Protein 4Q6B (pdb70)

Organism: Desulfitobacterium hafniense (strain DSM 10664 / DCB-2) (NCBI:txid272564)

B-factor: mean 24.62, std 10.82, range [9.53, 113.67]

Structure (mmCIF, N/CA/C/O backbone):
data_4Q6B
#
_entry.id   4Q6B
#
_cell.length_a   60.425
_cell.length_b   42.765
_cell.length_c   63.577
_cell.angle_alpha   90.00
_cell.angle_beta   108.95
_cell.angle_gamma   90.00
#
_symmetry.space_group_name_H-M   'P 1 21 1'
#
loop_
_entity.id
_entity.type
_entity.pdbx_description
1 polymer 'Extracellular ligand-binding receptor'
2 non-polymer LEUCINE
3 non-polymer 'CALCIUM ION'
4 non-polymer 1,2-ETHANEDIOL
5 water water
#
loop_
_atom_site.group_PDB
_atom_site.id
_atom_site.type_symbol
_atom_site.label_atom_id
_atom_site.label_alt_id
_atom_site.label_comp_id
_atom_site.label_asym_id
_atom_site.label_entity_id
_atom_site.label_seq_id
_atom_site.pdbx_PDB_ins_code
_atom_site.Cartn_x
_atom_site.Cartn_y
_atom_site.Cartn_z
_atom_site.occupancy
_atom_site.B_iso_or_equiv
_atom_site.auth_seq_id
_atom_site.auth_comp_id
_atom_site.auth_asym_id
_atom_site.auth_atom_id
_atom_site.pdbx_PDB_model_num
ATOM 1 N N . GLU A 1 9 ? 54.546 -5.827 25.675 1.00 46.35 6 GLU A N 1
ATOM 2 C CA . GLU A 1 9 ? 54.784 -4.488 25.171 1.00 47.33 6 GLU A CA 1
ATOM 3 C C . GLU A 1 9 ? 53.658 -4.190 24.201 1.00 41.15 6 GLU A C 1
ATOM 4 O O . GLU A 1 9 ? 53.540 -3.061 23.680 1.00 38.97 6 GLU A O 1
ATOM 10 N N . GLU A 1 10 ? 52.825 -5.212 23.987 1.00 29.84 7 GLU A N 1
ATOM 11 C CA . GLU A 1 10 ? 51.728 -5.097 23.035 1.00 26.72 7 GLU A CA 1
ATOM 12 C C . GLU A 1 10 ? 50.486 -5.807 23.551 1.00 25.53 7 GLU A C 1
ATOM 13 O O . GLU A 1 10 ? 50.569 -6.972 24.018 1.00 27.38 7 GLU A O 1
ATOM 19 N N . ILE A 1 11 ? 49.332 -5.137 23.471 1.00 20.83 8 ILE A N 1
ATOM 20 C CA . ILE A 1 11 ? 48.076 -5.843 23.723 1.00 17.50 8 ILE A CA 1
ATOM 21 C C . ILE A 1 11 ? 47.069 -5.751 22.595 1.00 18.52 8 ILE A C 1
ATOM 22 O O . ILE A 1 11 ? 47.097 -4.824 21.794 1.00 18.87 8 ILE A O 1
ATOM 27 N N . PHE A 1 12 ? 46.164 -6.733 22.558 1.00 19.12 9 PHE A N 1
ATOM 28 C CA . PHE A 1 12 ? 45.313 -6.918 21.401 1.00 13.42 9 PHE A CA 1
ATOM 29 C C . PHE A 1 12 ? 43.821 -6.921 21.716 1.00 15.27 9 PHE A C 1
ATOM 30 O O . PHE A 1 12 ? 43.353 -7.534 22.701 1.00 18.13 9 PHE A O 1
ATOM 38 N N . ILE A 1 13 ? 43.070 -6.252 20.848 1.00 14.64 10 ILE A N 1
ATOM 39 C CA . ILE A 1 13 ? 41.603 -6.382 20.819 1.00 11.01 10 ILE A CA 1
ATOM 40 C C . ILE A 1 13 ? 41.239 -7.057 19.508 1.00 15.59 10 ILE A C 1
ATOM 41 O O . ILE A 1 13 ? 41.744 -6.639 18.458 1.00 14.91 10 ILE A O 1
ATOM 46 N N . GLY A 1 14 ? 40.430 -8.115 19.583 1.00 13.58 11 GLY A N 1
ATOM 47 C CA . GLY A 1 14 ? 39.874 -8.748 18.361 1.00 14.43 11 GLY A CA 1
ATOM 48 C C . GLY A 1 14 ? 38.718 -7.950 17.760 1.00 14.24 11 GLY A C 1
ATOM 49 O O . GLY A 1 14 ? 37.941 -7.285 18.465 1.00 13.02 11 GLY A O 1
ATOM 50 N N . VAL A 1 15 ? 38.581 -7.992 16.431 1.00 11.13 12 VAL A N 1
ATOM 51 C CA . VAL A 1 15 ? 37.442 -7.327 15.783 1.00 9.53 12 VAL A CA 1
ATOM 52 C C . VAL A 1 15 ? 36.917 -8.318 14.744 1.00 10.63 12 VAL A C 1
ATOM 53 O O . VAL A 1 15 ? 37.688 -8.827 13.931 1.00 15.26 12 VAL A O 1
ATOM 57 N N . ALA A 1 16 ? 35.600 -8.542 14.749 1.00 10.92 13 ALA A N 1
ATOM 58 C CA . ALA A 1 16 ? 34.940 -9.430 13.780 1.00 10.89 13 ALA A CA 1
ATOM 59 C C . ALA A 1 16 ? 33.903 -8.587 13.031 1.00 13.81 13 ALA A C 1
ATOM 60 O O . ALA A 1 16 ? 32.988 -8.010 13.666 1.00 15.07 13 ALA A O 1
ATOM 62 N N . TRP A 1 17 ? 34.029 -8.494 11.691 1.00 13.40 14 TRP A N 1
ATOM 63 C CA . TRP A 1 17 ? 33.186 -7.597 10.894 1.00 15.66 14 TRP A CA 1
ATOM 64 C C . TRP A 1 17 ? 33.210 -8.043 9.466 1.00 16.07 14 TRP A C 1
ATOM 65 O O . TRP A 1 17 ? 34.148 -8.719 9.078 1.00 17.62 14 TRP A O 1
ATOM 76 N N . PRO A 1 18 ? 32.176 -7.708 8.677 1.00 15.14 15 PRO A N 1
ATOM 77 C CA . PRO A 1 18 ? 32.258 -8.083 7.268 1.00 14.64 15 PRO A CA 1
ATOM 78 C C . PRO A 1 18 ? 33.074 -7.018 6.521 1.00 17.94 15 PRO A C 1
ATOM 79 O O . PRO A 1 18 ? 32.540 -6.263 5.690 1.00 17.06 15 PRO A O 1
ATOM 83 N N . PHE A 1 19 ? 34.381 -6.990 6.791 1.00 16.96 16 PHE A N 1
ATOM 84 C CA . PHE A 1 19 ? 35.251 -5.917 6.318 1.00 20.83 16 PHE A CA 1
ATOM 85 C C . PHE A 1 19 ? 35.257 -5.770 4.802 1.00 20.18 16 PHE A C 1
ATOM 86 O O . PHE A 1 19 ? 35.128 -4.646 4.261 1.00 21.54 16 PHE A O 1
ATOM 94 N N . ALA A 1 20 ? 35.420 -6.878 4.097 1.00 20.20 17 ALA A N 1
ATOM 95 C CA . ALA A 1 20 ? 35.548 -6.782 2.654 1.00 20.86 17 ALA A CA 1
ATOM 96 C C . ALA A 1 20 ? 34.270 -6.402 1.909 1.00 23.63 17 ALA A C 1
ATOM 97 O O . ALA A 1 20 ? 34.328 -5.795 0.826 1.00 26.53 17 ALA A O 1
ATOM 99 N N . SER A 1 21 ? 33.115 -6.791 2.427 1.00 20.99 18 SER A N 1
ATOM 100 C CA . SER A 1 21 ? 31.886 -6.565 1.697 1.00 20.94 18 SER A CA 1
ATOM 101 C C . SER A 1 21 ? 31.247 -5.200 1.973 1.00 25.14 18 SER A C 1
ATOM 102 O O . SER A 1 21 ? 30.321 -4.794 1.260 1.00 26.87 18 SER A O 1
ATOM 105 N N . LEU A 1 22 ? 31.739 -4.484 2.978 1.00 19.50 19 LEU A N 1
ATOM 106 C CA . LEU A 1 22 ? 31.131 -3.186 3.309 1.00 23.35 19 LEU A CA 1
ATOM 107 C C . LEU A 1 22 ? 32.083 -2.010 3.183 1.00 25.31 19 LEU A C 1
ATOM 108 O O . LEU A 1 22 ? 33.186 -2.022 3.765 1.00 25.16 19 LEU A O 1
ATOM 113 N N . ASP A 1 23 ? 31.616 -0.969 2.484 1.00 26.89 20 ASP A N 1
ATOM 114 C CA . ASP A 1 23 ? 32.336 0.294 2.362 1.00 32.48 20 ASP A CA 1
ATOM 115 C C . ASP A 1 23 ? 31.826 1.262 3.409 1.00 27.09 20 ASP A C 1
ATOM 116 O O . ASP A 1 23 ? 31.393 2.361 3.063 1.00 31.60 20 ASP A O 1
ATOM 121 N N . ASP A 1 24 ? 31.882 0.880 4.674 1.00 22.52 21 ASP A N 1
ATOM 122 C CA . ASP A 1 24 ? 31.179 1.668 5.697 1.00 22.08 21 ASP A CA 1
ATOM 123 C C . ASP A 1 24 ? 32.094 2.475 6.628 1.00 21.80 21 ASP A C 1
ATOM 124 O O . ASP A 1 24 ? 31.635 2.986 7.677 1.00 21.89 21 ASP A O 1
ATOM 129 N N . LEU A 1 25 ? 33.379 2.542 6.264 1.00 20.64 22 LEU A N 1
ATOM 130 C CA . LEU A 1 25 ? 34.396 3.267 7.047 1.00 18.76 22 LEU A CA 1
ATOM 131 C C . LEU A 1 25 ? 34.564 2.746 8.469 1.00 18.13 22 LEU A C 1
ATOM 132 O O . LEU A 1 25 ? 35.062 3.462 9.342 1.00 17.93 22 LEU A O 1
ATOM 137 N N . PHE A 1 26 ? 34.190 1.493 8.707 1.00 16.13 23 PHE A N 1
ATOM 138 C CA . PHE A 1 26 ? 34.292 0.970 10.054 1.00 16.96 23 PHE A CA 1
ATOM 139 C C . PHE A 1 26 ? 35.766 0.810 10.451 1.00 17.55 23 PHE A C 1
ATOM 140 O O . PHE A 1 26 ? 36.204 1.248 11.540 1.00 14.45 23 PHE A O 1
ATOM 148 N N . ALA A 1 27 ? 36.555 0.239 9.538 1.00 18.82 24 ALA A N 1
ATOM 149 C CA . ALA A 1 27 ? 37.990 0.064 9.774 1.00 19.60 24 ALA A CA 1
ATOM 150 C C . ALA A 1 27 ? 38.704 1.384 10.030 1.00 18.54 24 ALA A C 1
ATOM 151 O O . ALA A 1 27 ? 39.596 1.439 10.887 1.00 15.45 24 ALA A O 1
ATOM 153 N N . GLU A 1 28 ? 38.291 2.436 9.317 1.00 17.26 25 GLU A N 1
ATOM 154 C CA . GLU A 1 28 ? 38.849 3.771 9.482 1.00 18.29 25 GLU A CA 1
ATOM 155 C C . GLU A 1 28 ? 38.562 4.302 10.905 1.00 17.8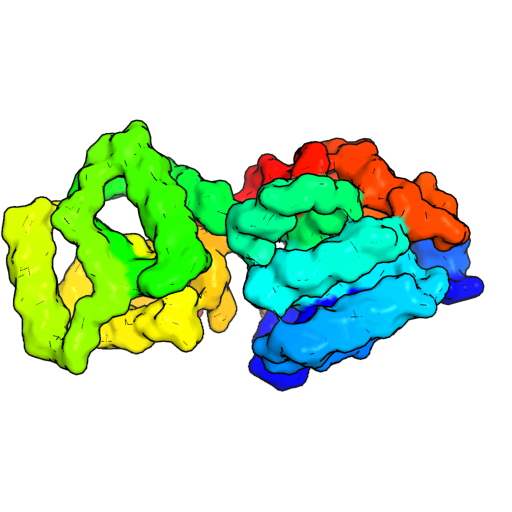8 25 GLU A C 1
ATOM 156 O O . GLU A 1 28 ? 39.445 4.866 11.565 1.00 19.54 25 GLU A O 1
ATOM 162 N N . GLY A 1 29 ? 37.338 4.148 11.382 1.00 16.26 26 GLY A N 1
ATOM 163 C CA . GLY A 1 29 ? 37.003 4.647 12.723 1.00 17.72 26 GLY A CA 1
ATOM 164 C C . GLY A 1 29 ? 37.775 3.916 13.819 1.00 16.77 26 GLY A C 1
ATOM 165 O O . GLY A 1 29 ? 38.255 4.555 14.771 1.00 16.73 26 GLY A O 1
ATOM 166 N N . LEU A 1 30 ? 37.892 2.588 13.687 1.00 15.00 27 LEU A N 1
ATOM 167 C CA . LEU A 1 30 ? 38.721 1.777 14.595 1.00 10.67 27 LEU A CA 1
ATOM 168 C C . LEU A 1 30 ? 40.155 2.263 14.563 1.00 11.96 27 LEU A C 1
ATOM 169 O O . LEU A 1 30 ? 40.785 2.434 15.633 1.00 16.76 27 LEU A O 1
ATOM 174 N N . GLU A 1 31 ? 40.711 2.466 13.370 1.00 15.19 28 GLU A N 1
ATOM 175 C CA . GLU A 1 31 ? 42.133 2.817 13.249 1.00 19.86 28 GLU A CA 1
ATOM 176 C C . GLU A 1 31 ? 42.436 4.202 13.844 1.00 19.93 28 GLU A C 1
ATOM 177 O O . GLU A 1 31 ? 43.429 4.388 14.539 1.00 18.90 28 GLU A O 1
ATOM 183 N N . LEU A 1 32 ? 41.541 5.149 13.621 1.00 14.98 29 LEU A N 1
ATOM 184 C CA . LEU A 1 32 ? 41.674 6.465 14.250 1.00 17.12 29 LEU A CA 1
ATOM 185 C C . LEU A 1 32 ? 41.692 6.366 15.787 1.00 16.02 29 LEU A C 1
ATOM 186 O O . LEU A 1 32 ? 42.439 7.088 16.435 1.00 19.51 29 LEU A O 1
ATOM 191 N N . ALA A 1 33 ? 40.866 5.505 16.372 1.00 15.51 30 ALA A N 1
ATOM 192 C CA . ALA A 1 33 ? 40.852 5.376 17.854 1.00 13.98 30 ALA A CA 1
ATOM 193 C C . ALA A 1 33 ? 42.112 4.737 18.408 1.00 14.09 30 ALA A C 1
ATOM 194 O O . ALA A 1 33 ? 42.630 5.157 19.432 1.00 18.84 30 ALA A O 1
ATOM 196 N N . VAL A 1 34 ? 42.565 3.687 17.735 1.00 17.15 31 VAL A N 1
ATOM 197 C CA . VAL A 1 34 ? 43.781 3.031 18.154 1.00 18.86 31 VAL A CA 1
ATOM 198 C C . VAL A 1 34 ? 44.950 4.015 18.096 1.00 21.48 31 VAL A C 1
ATOM 199 O O . VAL A 1 34 ? 45.818 4.042 19.001 1.00 21.09 31 VAL A O 1
ATOM 203 N N A GLN A 1 35 ? 44.991 4.849 17.051 0.50 21.16 32 GLN A N 1
ATOM 204 N N B GLN A 1 35 ? 44.966 4.856 17.082 0.50 21.11 32 GLN A N 1
ATOM 205 C CA A GLN A 1 35 ? 46.080 5.828 16.892 0.50 22.17 32 GLN A CA 1
ATOM 206 C CA B GLN A 1 35 ? 46.052 5.843 16.921 0.50 21.43 32 GLN A CA 1
ATOM 207 C C A GLN A 1 35 ? 46.026 6.839 18.032 0.50 20.96 32 GLN A C 1
ATOM 208 C C B GLN A 1 35 ? 46.005 6.866 18.015 0.50 20.86 32 GLN A C 1
ATOM 209 O O A GLN A 1 35 ? 47.056 7.243 18.598 0.50 24.08 32 GLN A O 1
ATOM 210 O O B GLN A 1 35 ? 46.995 7.226 18.573 0.50 24.23 32 GLN A O 1
ATOM 221 N N . GLU A 1 36 ? 44.806 7.213 18.404 1.00 21.59 33 GLU A N 1
ATOM 222 C CA . GLU A 1 36 ? 44.630 8.177 19.496 1.00 24.23 33 GLU A CA 1
ATOM 223 C C . GLU A 1 36 ? 45.101 7.559 20.825 1.00 18.74 33 GLU A C 1
ATOM 224 O O . GLU A 1 36 ? 45.787 8.213 21.597 1.00 21.84 33 GLU A O 1
ATOM 230 N N . ILE A 1 37 ? 44.761 6.293 21.050 1.00 19.72 34 ILE A N 1
ATOM 231 C CA . ILE A 1 37 ? 45.100 5.602 22.310 1.00 19.43 34 ILE A CA 1
ATOM 232 C C . ILE A 1 37 ? 46.622 5.488 22.417 1.00 19.92 34 ILE A C 1
ATOM 233 O O . ILE A 1 37 ? 47.225 5.828 23.443 1.00 20.32 34 ILE A O 1
ATOM 238 N N . ASN A 1 38 ? 47.257 5.022 21.340 1.00 20.29 35 ASN A N 1
ATOM 239 C CA . ASN A 1 38 ? 48.739 4.998 21.319 1.00 19.96 35 ASN A CA 1
ATOM 240 C C . ASN A 1 38 ? 49.461 6.356 21.436 1.00 21.99 35 ASN A C 1
ATOM 241 O O . ASN A 1 38 ? 50.526 6.482 22.096 1.00 23.98 35 ASN A O 1
ATOM 246 N N . GLU A 1 39 ? 48.891 7.401 20.844 1.00 23.19 36 GLU A N 1
ATOM 247 C CA . GLU A 1 39 ? 49.491 8.715 20.957 1.00 24.70 36 GLU A CA 1
ATOM 248 C C . GLU A 1 39 ? 49.456 9.183 22.419 1.00 25.15 36 GLU A C 1
ATOM 249 O O . GLU A 1 39 ? 50.331 9.934 22.879 1.00 27.21 36 GLU A O 1
ATOM 255 N N . GLN A 1 40 ? 48.453 8.717 23.157 1.00 25.54 37 GLN A N 1
ATOM 256 C CA . GLN A 1 40 ? 48.272 9.134 24.555 1.00 29.76 37 GLN A CA 1
ATOM 257 C C . GLN A 1 40 ? 49.012 8.203 25.508 1.00 28.28 37 GLN A C 1
ATOM 258 O O . GLN A 1 40 ? 48.921 8.349 26.723 1.00 30.87 37 GLN A O 1
ATOM 264 N N . GLY A 1 41 ? 49.752 7.248 24.958 1.00 26.25 38 GLY A N 1
ATOM 265 C CA . GLY A 1 41 ? 50.606 6.408 25.784 1.00 28.38 38 GLY A CA 1
ATOM 266 C C . GLY A 1 41 ? 50.168 4.956 25.911 1.00 26.58 38 GLY A C 1
ATOM 267 O O . GLY A 1 41 ? 50.707 4.234 26.749 1.00 30.09 38 GLY A O 1
ATOM 268 N N . GLY A 1 42 ? 49.187 4.523 25.114 1.00 21.51 39 GLY A N 1
ATOM 269 C CA . GLY A 1 42 ? 48.786 3.120 25.046 1.00 25.54 39 GLY A CA 1
ATOM 270 C C . GLY A 1 42 ? 47.935 2.731 26.243 1.00 28.16 39 GLY A C 1
ATOM 271 O O . GLY A 1 42 ? 47.308 3.587 26.903 1.00 25.11 39 GLY A O 1
ATOM 272 N N . VAL A 1 43 ? 47.954 1.441 26.546 1.00 26.07 40 VAL A N 1
ATOM 273 C CA . VAL A 1 43 ? 47.189 0.876 27.650 1.00 28.91 40 VAL A CA 1
ATOM 274 C C . VAL A 1 43 ? 48.187 0.217 28.617 1.00 24.22 40 VAL A C 1
ATOM 275 O O . VAL A 1 43 ? 48.913 -0.742 28.228 1.00 24.13 40 VAL A O 1
ATOM 279 N N . GLN A 1 44 ? 48.246 0.732 29.850 1.00 23.47 41 GLN A N 1
ATOM 280 C CA . GLN A 1 44 ? 49.226 0.291 30.837 1.00 27.84 41 GLN A CA 1
ATOM 281 C C . GLN A 1 44 ? 50.623 0.268 30.210 1.00 29.79 41 GLN A C 1
ATOM 282 O O . GLN A 1 44 ? 51.404 -0.671 30.416 1.00 32.03 41 GLN A O 1
ATOM 288 N N . GLY A 1 45 ? 50.923 1.309 29.431 1.00 28.05 42 GLY A N 1
ATOM 289 C CA . GLY A 1 45 ? 52.239 1.454 28.840 1.00 30.65 42 GLY A CA 1
ATOM 290 C C . GLY A 1 45 ? 52.511 0.537 27.655 1.00 32.94 42 GLY A C 1
ATOM 291 O O . GLY A 1 45 ? 53.636 0.542 27.139 1.00 34.96 42 GLY A O 1
ATOM 292 N N . ARG A 1 46 ? 51.507 -0.225 27.216 1.00 29.15 43 ARG A N 1
ATOM 293 C CA . ARG A 1 46 ? 51.665 -1.146 26.085 1.00 24.50 43 ARG A CA 1
ATOM 294 C C . ARG A 1 46 ? 50.977 -0.626 24.815 1.00 22.42 43 ARG A C 1
ATOM 295 O O . ARG A 1 46 ? 49.878 -0.058 24.877 1.00 25.18 43 ARG A O 1
ATOM 303 N N . LYS A 1 47 ? 51.617 -0.824 23.663 1.00 23.78 44 LYS A N 1
ATOM 304 C CA . LYS A 1 47 ? 50.946 -0.510 22.378 1.00 22.57 44 LYS A CA 1
ATOM 305 C C . LYS A 1 47 ? 49.690 -1.340 22.147 1.00 24.35 44 LYS A C 1
ATOM 306 O O . LYS A 1 47 ? 49.709 -2.576 22.307 1.00 22.11 44 LYS A O 1
ATOM 312 N N . LEU A 1 48 ? 48.607 -0.666 21.736 1.00 20.25 45 LEU A N 1
ATOM 313 C CA . LEU A 1 48 ? 47.335 -1.302 21.401 1.00 18.72 45 LEU A CA 1
ATOM 314 C C . LEU A 1 48 ? 47.317 -1.696 19.917 1.00 20.81 45 LEU A C 1
ATOM 315 O O . LEU A 1 48 ? 47.708 -0.896 19.070 1.00 20.43 45 LEU A O 1
ATOM 320 N N . SER A 1 49 ? 46.933 -2.936 19.625 1.00 20.23 46 SER A N 1
ATOM 321 C CA . SER A 1 49 ? 46.802 -3.393 18.240 1.00 20.27 46 SER A CA 1
ATOM 322 C C . SER A 1 49 ? 45.514 -4.150 18.013 1.00 19.68 46 SER A C 1
ATOM 323 O O . SER A 1 49 ? 44.937 -4.764 18.927 1.00 17.81 46 SER A O 1
ATOM 326 N N . LEU A 1 50 ? 45.035 -4.140 16.781 1.00 17.99 47 LEU A N 1
ATOM 327 C CA . LEU A 1 50 ? 43.817 -4.874 16.522 1.00 15.60 47 LEU A CA 1
ATOM 328 C C . LEU A 1 50 ? 44.131 -6.165 15.815 1.00 14.86 47 LEU A C 1
ATOM 329 O O . LEU A 1 50 ? 45.111 -6.265 15.056 1.00 18.87 47 LEU A O 1
ATOM 334 N N . VAL A 1 51 ? 43.328 -7.182 16.089 1.00 14.69 48 VAL A N 1
ATOM 335 C CA . VAL A 1 51 ? 43.375 -8.438 15.306 1.00 13.48 48 VAL A CA 1
ATOM 336 C C . VAL A 1 51 ? 42.063 -8.521 14.554 1.00 14.57 48 VAL A C 1
ATOM 337 O O . VAL A 1 51 ? 41.045 -8.838 15.133 1.00 14.62 48 VAL A O 1
ATOM 341 N N . LYS A 1 52 ? 42.093 -8.236 13.255 1.00 16.94 49 LYS A N 1
ATOM 342 C CA . LYS A 1 52 ? 40.848 -8.129 12.493 1.00 14.75 49 LYS A CA 1
ATOM 343 C C . LYS A 1 52 ? 40.516 -9.445 11.796 1.00 16.92 49 LYS A C 1
ATOM 344 O O . LYS A 1 52 ? 41.357 -10.048 11.096 1.00 21.77 49 LYS A O 1
ATOM 350 N N . ALA A 1 53 ? 39.270 -9.893 11.938 1.00 14.31 50 ALA A N 1
ATOM 351 C CA . ALA A 1 53 ? 38.836 -11.093 11.224 1.00 13.93 50 ALA A CA 1
ATOM 352 C C . ALA A 1 53 ? 37.565 -10.736 10.464 1.00 14.19 50 ALA A C 1
ATOM 353 O O . ALA A 1 53 ? 36.718 -10.054 11.004 1.00 17.27 50 ALA A O 1
ATOM 355 N N . ASP A 1 54 ? 37.452 -11.184 9.218 1.00 16.26 51 ASP A N 1
ATOM 356 C CA . ASP A 1 54 ? 36.298 -10.885 8.361 1.00 16.38 51 ASP A CA 1
ATOM 357 C C . ASP A 1 54 ? 35.287 -12.017 8.441 1.00 17.86 51 ASP A C 1
ATOM 358 O O . ASP A 1 54 ? 35.557 -13.100 7.923 1.00 18.16 51 ASP A O 1
ATOM 363 N N . ASP A 1 55 ? 34.113 -11.787 9.049 1.00 16.41 52 ASP A N 1
ATOM 364 C CA . ASP A 1 55 ? 33.131 -12.881 9.136 1.00 17.72 52 ASP A CA 1
ATOM 365 C C . ASP A 1 55 ? 32.239 -13.049 7.912 1.00 18.80 52 ASP A C 1
ATOM 366 O O . ASP A 1 55 ? 31.400 -13.957 7.876 1.00 19.51 52 ASP A O 1
ATOM 371 N N . GLU A 1 56 ? 32.473 -12.211 6.893 1.00 16.80 53 GLU A N 1
ATOM 372 C CA . GLU A 1 56 ? 31.713 -12.211 5.650 1.00 19.93 53 GLU A CA 1
ATOM 373 C C . GLU A 1 56 ? 30.216 -12.186 5.847 1.00 14.77 53 GLU A C 1
ATOM 374 O O . GLU A 1 56 ? 29.502 -12.617 4.916 1.00 18.43 53 GLU A O 1
ATOM 380 N N . ALA A 1 57 ? 29.737 -11.694 6.993 1.00 15.97 54 ALA A N 1
ATOM 381 C CA . ALA A 1 57 ? 28.296 -11.765 7.310 1.00 19.72 54 ALA A CA 1
ATOM 382 C C . ALA A 1 57 ? 27.718 -13.183 7.169 1.00 16.06 54 ALA A C 1
ATOM 383 O O . ALA A 1 57 ? 26.547 -13.386 6.753 1.00 19.45 54 ALA A O 1
ATOM 385 N N . GLU A 1 58 ? 28.529 -14.179 7.528 1.00 16.67 55 GLU A N 1
ATOM 386 C CA . GLU A 1 58 ? 28.098 -15.589 7.497 1.00 18.10 55 GLU A CA 1
ATOM 387 C C . GLU A 1 58 ? 28.185 -16.212 8.886 1.00 14.63 55 GLU A C 1
ATOM 388 O O . GLU A 1 58 ? 29.185 -16.034 9.581 1.00 16.67 55 GLU A O 1
ATOM 394 N N . LEU A 1 59 ? 27.107 -16.871 9.312 1.00 16.28 56 LEU A N 1
ATOM 395 C CA . LEU A 1 59 ? 27.028 -17.450 10.646 1.00 15.88 56 LEU A CA 1
ATOM 396 C C . LEU A 1 59 ? 28.175 -18.446 10.879 1.00 16.16 56 LEU A C 1
ATOM 397 O O . LEU A 1 59 ? 28.831 -18.395 11.928 1.00 18.42 56 LEU A O 1
ATOM 402 N N . GLU A 1 60 ? 28.450 -19.303 9.913 1.00 17.42 57 GLU A N 1
ATOM 403 C CA . GLU A 1 60 ? 29.458 -20.380 10.143 1.00 18.94 57 GLU A CA 1
ATOM 404 C C . GLU A 1 60 ? 30.833 -19.745 10.342 1.00 21.91 57 GLU A C 1
ATOM 405 O O . GLU A 1 60 ? 31.575 -20.123 11.266 1.00 20.02 57 GLU A O 1
ATOM 411 N N . LYS A 1 61 ? 31.189 -18.796 9.469 1.00 17.65 58 LYS A N 1
ATOM 412 C CA . LYS A 1 61 ? 32.465 -18.104 9.642 1.00 19.67 58 LYS A CA 1
ATOM 413 C C . LYS A 1 61 ? 32.512 -17.306 10.952 1.00 16.79 58 LYS A C 1
ATOM 414 O O . LYS A 1 61 ? 33.552 -17.256 11.643 1.00 16.30 58 LYS A O 1
ATOM 420 N N . GLY A 1 62 ? 31.414 -16.635 11.289 1.00 16.98 59 GLY A N 1
ATOM 421 C CA . GLY A 1 62 ? 31.313 -15.923 12.559 1.00 14.09 59 GLY A CA 1
ATOM 422 C C . GLY A 1 62 ? 31.554 -16.745 13.823 1.00 14.56 59 GLY A C 1
ATOM 423 O O . GLY A 1 62 ? 32.266 -16.302 14.738 1.00 15.06 59 GLY A O 1
ATOM 424 N N . LEU A 1 63 ? 30.949 -17.919 13.888 1.00 14.19 60 LEU A N 1
ATOM 425 C CA . LEU A 1 63 ? 31.161 -18.826 15.030 1.00 13.07 60 LEU A CA 1
ATOM 426 C C . LEU A 1 63 ? 32.613 -19.318 15.088 1.00 17.75 60 LEU A C 1
ATOM 427 O O . LEU A 1 63 ? 33.179 -19.482 16.169 1.00 15.21 60 LEU A O 1
ATOM 432 N N . ALA A 1 64 ? 33.215 -19.587 13.932 1.00 16.72 61 ALA A N 1
ATOM 433 C CA . ALA A 1 64 ? 34.622 -20.030 13.883 1.00 15.20 61 ALA A CA 1
ATOM 434 C C . ALA A 1 64 ? 35.565 -18.938 14.387 1.00 15.84 61 ALA A C 1
ATOM 435 O O . ALA A 1 64 ? 36.534 -19.221 15.115 1.00 16.49 61 ALA A O 1
ATOM 437 N N . ILE A 1 65 ? 35.302 -17.699 13.984 1.00 16.09 62 ILE A N 1
ATOM 438 C CA . ILE A 1 65 ? 36.070 -16.546 14.439 1.00 13.16 62 ILE A CA 1
ATOM 439 C C . ILE A 1 65 ? 35.904 -16.388 15.941 1.00 13.14 62 ILE A C 1
ATOM 440 O O . ILE A 1 65 ? 36.909 -16.144 16.683 1.00 14.32 62 ILE A O 1
ATOM 445 N N . ALA A 1 66 ? 34.665 -16.565 16.423 1.00 11.92 63 ALA A N 1
ATOM 446 C CA . ALA A 1 66 ? 34.410 -16.336 17.862 1.00 12.18 63 ALA A CA 1
ATOM 447 C C . ALA A 1 66 ? 35.237 -17.324 18.693 1.00 14.00 63 ALA A C 1
ATOM 448 O O . ALA A 1 66 ? 35.893 -16.925 19.690 1.00 15.03 63 ALA A O 1
ATOM 450 N N A GLN A 1 67 ? 35.213 -18.602 18.296 0.54 13.98 64 GLN A N 1
ATOM 451 N N B GLN A 1 67 ? 35.212 -18.602 18.300 0.46 14.06 64 GLN A N 1
ATOM 452 C CA A GLN A 1 67 ? 35.976 -19.626 18.981 0.54 16.17 64 GLN A CA 1
ATOM 453 C CA B GLN A 1 67 ? 35.969 -19.633 18.990 0.46 16.07 64 GLN A CA 1
ATOM 454 C C A GLN A 1 67 ? 37.463 -19.343 18.871 0.54 16.27 64 GLN A C 1
ATOM 455 C C B GLN A 1 67 ? 37.461 -19.346 18.873 0.46 16.35 64 GLN A C 1
ATOM 456 O O A GLN A 1 67 ? 38.197 -19.512 19.828 0.54 18.10 64 GLN A O 1
ATOM 457 O O B GLN A 1 67 ? 38.197 -19.514 19.831 0.46 18.02 64 GLN A O 1
ATOM 468 N N . ALA A 1 68 ? 37.915 -18.904 17.702 1.00 17.27 65 ALA A N 1
ATOM 469 C CA . ALA A 1 68 ? 39.342 -18.598 17.561 1.00 19.78 65 ALA A CA 1
ATOM 470 C C . ALA A 1 68 ? 39.770 -17.451 18.467 1.00 19.10 65 ALA A C 1
ATOM 471 O O . ALA A 1 68 ? 40.885 -17.506 19.051 1.00 20.65 65 ALA A O 1
ATOM 473 N N . PHE A 1 69 ? 38.962 -16.405 18.544 1.00 15.85 66 PHE A N 1
ATOM 474 C CA . PHE A 1 69 ? 39.279 -15.327 19.515 1.00 16.69 66 PHE A CA 1
ATOM 475 C C . PHE A 1 69 ? 39.231 -15.835 20.941 1.00 14.88 66 PHE A C 1
ATOM 476 O O . PHE A 1 69 ? 40.126 -15.563 21.763 1.00 18.33 66 PHE A O 1
ATOM 484 N N . ALA A 1 70 ? 38.157 -16.546 21.290 1.00 14.59 67 ALA A N 1
ATOM 485 C CA . ALA A 1 70 ? 38.000 -17.057 22.655 1.00 18.53 67 ALA A CA 1
ATOM 486 C C . ALA A 1 70 ? 39.111 -17.985 23.118 1.00 21.03 67 ALA A C 1
ATOM 487 O O . ALA A 1 70 ? 39.432 -18.033 24.310 1.00 22.29 67 ALA A O 1
ATOM 489 N N . ASP A 1 71 ? 39.729 -18.710 22.186 1.00 16.62 68 ASP A N 1
ATOM 490 C CA . ASP A 1 71 ? 40.786 -19.662 22.545 1.00 23.55 68 ASP A CA 1
ATOM 491 C C . ASP A 1 71 ? 42.188 -19.032 22.525 1.00 24.85 68 ASP A C 1
ATOM 492 O O . ASP A 1 71 ? 43.194 -19.719 22.779 1.00 27.04 68 ASP A O 1
ATOM 497 N N . ASN A 1 72 ? 42.249 -17.730 22.264 1.00 24.97 69 ASN A N 1
ATOM 498 C CA . ASN A 1 72 ? 43.521 -17.017 22.169 1.00 25.27 69 ASN A CA 1
ATOM 499 C C . ASN A 1 72 ? 43.719 -16.155 23.444 1.00 22.98 69 ASN A C 1
ATOM 500 O O . ASN A 1 72 ? 43.051 -15.147 23.609 1.00 22.72 69 ASN A O 1
ATOM 505 N N . ALA A 1 73 ? 44.648 -16.563 24.327 1.00 29.91 70 ALA A N 1
ATOM 506 C CA . ALA A 1 73 ? 44.857 -15.884 25.612 1.00 28.41 70 ALA A CA 1
ATOM 507 C C . ALA A 1 73 ? 45.327 -14.419 25.418 1.00 31.00 70 ALA A C 1
ATOM 508 O O . ALA A 1 73 ? 45.259 -13.590 26.348 1.00 32.54 70 ALA A O 1
ATOM 510 N N . GLY A 1 74 ? 45.803 -14.101 24.216 1.00 21.08 71 GLY A N 1
ATOM 511 C CA . GLY A 1 74 ? 46.215 -12.753 23.906 1.00 20.59 71 GLY A CA 1
ATOM 512 C C . GLY A 1 74 ? 45.126 -11.750 23.544 1.00 19.89 71 GLY A C 1
ATOM 513 O O . GLY A 1 74 ? 45.393 -10.554 23.439 1.00 21.80 71 GLY A O 1
ATOM 514 N N . ILE A 1 75 ? 43.886 -12.218 23.365 1.00 17.08 72 ILE A N 1
ATOM 515 C CA . ILE A 1 75 ? 42.782 -11.325 23.035 1.00 17.58 72 ILE A CA 1
ATOM 516 C C . ILE A 1 75 ? 42.111 -10.807 24.324 1.00 15.30 72 ILE A C 1
ATOM 517 O O . ILE A 1 75 ? 41.614 -11.629 25.124 1.00 19.27 72 ILE A O 1
ATOM 522 N N . GLN A 1 76 ? 42.102 -9.470 24.506 1.00 13.53 73 GLN A N 1
ATOM 523 C CA . GLN A 1 76 ? 41.636 -8.876 25.777 1.00 12.27 73 GLN A CA 1
ATOM 524 C C . GLN A 1 76 ? 40.147 -8.642 25.769 1.00 14.51 73 GLN A C 1
ATOM 525 O O . GLN A 1 76 ? 39.520 -8.596 26.838 1.00 16.55 73 GLN A O 1
ATOM 531 N N . ALA A 1 77 ? 39.598 -8.488 24.571 1.00 14.47 74 ALA A N 1
ATOM 532 C CA . ALA A 1 77 ? 38.177 -8.190 24.326 1.00 14.56 74 ALA A CA 1
ATOM 533 C C . ALA A 1 77 ? 37.949 -8.306 22.817 1.00 14.62 74 ALA A C 1
ATOM 534 O O . ALA A 1 77 ? 38.904 -8.314 22.021 1.00 12.97 74 ALA A O 1
ATOM 536 N N . VAL A 1 78 ? 36.680 -8.409 22.422 1.00 13.10 75 VAL A N 1
ATOM 537 C CA . VAL A 1 78 ? 36.273 -8.424 21.012 1.00 13.31 75 VAL A CA 1
ATOM 538 C C . VAL A 1 78 ? 35.212 -7.376 20.709 1.00 11.84 75 VAL A C 1
ATOM 539 O O . VAL A 1 78 ? 34.237 -7.204 21.464 1.00 12.34 75 VAL A O 1
ATOM 543 N N . ILE A 1 79 ? 35.408 -6.693 19.574 1.00 11.47 76 ILE A N 1
ATOM 544 C CA . ILE A 1 79 ? 34.440 -5.736 19.012 1.00 10.01 76 ILE A CA 1
ATOM 545 C C . ILE A 1 79 ? 33.758 -6.473 17.869 1.00 13.42 76 ILE A C 1
ATOM 546 O O . ILE A 1 79 ? 34.422 -6.953 16.957 1.00 14.32 76 ILE A O 1
ATOM 551 N N . GLY A 1 80 ? 32.442 -6.613 17.955 1.00 13.03 77 GLY A N 1
ATOM 552 C CA . GLY A 1 80 ? 31.673 -7.275 16.910 1.00 11.71 77 GLY A CA 1
ATOM 553 C C . GLY A 1 80 ? 30.433 -7.916 17.544 1.00 9.71 77 GLY A C 1
ATOM 554 O O . GLY A 1 80 ? 30.190 -7.664 18.717 1.00 13.13 77 GLY A O 1
ATOM 555 N N . HIS A 1 81 ? 29.632 -8.677 16.771 1.00 13.43 78 HIS A N 1
ATOM 556 C CA . HIS A 1 81 ? 29.723 -8.733 15.303 1.00 12.33 78 HIS A CA 1
ATOM 557 C C . HIS A 1 81 ? 28.729 -7.676 14.763 1.00 14.79 78 HIS A C 1
ATOM 558 O O . HIS A 1 81 ? 28.176 -6.876 15.546 1.00 15.00 78 HIS A O 1
ATOM 565 N N . ARG A 1 82 ? 28.488 -7.650 13.456 1.00 13.45 79 ARG A N 1
ATOM 566 C CA . ARG A 1 82 ? 27.608 -6.602 12.895 1.00 14.50 79 ARG A CA 1
ATOM 567 C C . ARG A 1 82 ? 26.170 -7.086 12.928 1.00 14.75 79 ARG A C 1
ATOM 568 O O . ARG A 1 82 ? 25.279 -6.430 13.513 1.00 16.63 79 ARG A O 1
ATOM 576 N N . ASN A 1 83 ? 25.935 -8.264 12.374 1.00 13.89 80 ASN A N 1
ATOM 577 C CA . ASN A 1 83 ? 24.556 -8.723 12.201 1.00 15.04 80 ASN A CA 1
ATOM 578 C C . ASN A 1 83 ? 24.084 -9.391 13.476 1.00 15.76 80 ASN A C 1
ATOM 579 O O . ASN A 1 83 ? 24.812 -10.223 14.039 1.00 16.74 80 ASN A O 1
ATOM 584 N N . SER A 1 84 ? 22.880 -9.069 13.930 1.00 13.52 81 SER A N 1
ATOM 585 C CA . SER A 1 84 ? 22.387 -9.748 15.142 1.00 12.32 81 SER A CA 1
ATOM 586 C C . SER A 1 84 ? 22.283 -11.270 15.025 1.00 13.29 81 SER A C 1
ATOM 587 O O . SER A 1 84 ? 22.499 -11.983 16.013 1.00 15.44 81 SER A O 1
ATOM 590 N N . PHE A 1 85 ? 21.972 -11.812 13.841 1.00 14.88 82 PHE A N 1
ATOM 591 C CA . PHE A 1 85 ? 21.875 -13.279 13.751 1.00 17.42 82 PHE A CA 1
ATOM 592 C C . PHE A 1 85 ? 23.210 -13.998 13.912 1.00 17.18 82 PHE A C 1
ATOM 593 O O . PHE A 1 85 ? 23.244 -15.228 14.120 1.00 17.54 82 PHE A O 1
ATOM 601 N N . ILE A 1 86 ? 24.299 -13.244 13.810 1.00 14.50 83 ILE A N 1
ATOM 602 C CA . ILE A 1 86 ? 25.635 -13.742 14.144 1.00 13.33 83 ILE A CA 1
ATOM 603 C C . ILE A 1 86 ? 26.030 -13.382 15.562 1.00 15.51 83 ILE A C 1
ATOM 604 O O . ILE A 1 86 ? 26.473 -14.241 16.316 1.00 14.79 83 ILE A O 1
ATOM 609 N N . SER A 1 87 ? 25.821 -12.136 15.987 1.00 12.38 84 SER A N 1
ATOM 610 C CA . SER A 1 87 ? 26.222 -11.763 17.348 1.00 17.79 84 SER A CA 1
ATOM 611 C C . SER A 1 87 ? 25.511 -12.587 18.430 1.00 13.88 84 SER A C 1
ATOM 612 O O . SER A 1 87 ? 26.123 -12.945 19.450 1.00 12.71 84 SER A O 1
ATOM 615 N N . ILE A 1 88 ? 24.222 -12.851 18.262 1.00 15.27 85 ILE A N 1
ATOM 616 C CA . ILE A 1 88 ? 23.501 -13.574 19.310 1.00 15.63 85 ILE A CA 1
ATOM 617 C C . ILE A 1 88 ? 24.100 -14.982 19.589 1.00 17.91 85 ILE A C 1
ATOM 618 O O . ILE A 1 88 ? 24.469 -15.289 20.731 1.00 16.57 85 ILE A O 1
ATOM 623 N N . PRO A 1 89 ? 24.263 -15.814 18.558 1.00 14.89 86 PRO A N 1
ATOM 624 C CA . PRO A 1 89 ? 24.907 -17.097 18.924 1.00 14.00 86 PRO A CA 1
ATOM 625 C C . PRO A 1 89 ? 26.406 -16.966 19.236 1.00 16.49 86 PRO A C 1
ATOM 626 O O . PRO A 1 89 ? 26.907 -17.698 20.124 1.00 16.13 86 PRO A O 1
ATOM 630 N N . ALA A 1 90 ? 27.119 -16.069 18.545 1.00 12.60 87 ALA A N 1
ATOM 631 C CA . ALA A 1 90 ? 28.554 -15.920 18.841 1.00 12.20 87 ALA A CA 1
ATOM 632 C C . ALA A 1 90 ? 28.767 -15.460 20.294 1.00 13.82 87 ALA A C 1
ATOM 633 O O . ALA A 1 90 ? 29.705 -15.890 20.942 1.00 13.65 87 ALA A O 1
ATOM 635 N N . ALA A 1 91 ? 27.877 -14.599 20.789 1.00 15.97 88 ALA A N 1
ATOM 636 C CA . ALA A 1 91 ? 27.924 -14.154 22.191 1.00 15.92 88 ALA A CA 1
ATOM 637 C C . ALA A 1 91 ? 27.908 -15.313 23.178 1.00 12.67 88 ALA A C 1
ATOM 638 O O . ALA A 1 91 ? 28.443 -15.158 24.311 1.00 13.41 88 ALA A O 1
ATOM 640 N N . SER A 1 92 ? 27.331 -16.465 22.813 1.00 16.73 89 SER A N 1
ATOM 641 C CA . SER A 1 92 ? 27.322 -17.596 23.757 1.00 14.64 89 SER A CA 1
ATOM 642 C C . SER A 1 92 ? 28.755 -18.098 23.961 1.00 15.01 89 SER A C 1
ATOM 643 O O . SER A 1 92 ? 29.142 -18.469 25.068 1.00 16.74 89 SER A O 1
ATOM 646 N N . ILE A 1 93 ? 29.517 -18.160 22.872 1.00 12.49 90 ILE A N 1
ATOM 647 C CA . ILE A 1 93 ? 30.909 -18.575 22.915 1.00 12.95 90 ILE A CA 1
ATOM 648 C C . ILE A 1 93 ? 31.729 -17.562 23.709 1.00 17.58 90 ILE A C 1
ATOM 649 O O . ILE A 1 93 ? 32.544 -17.930 24.555 1.00 14.88 90 ILE A O 1
ATOM 654 N N . TYR A 1 94 ? 31.565 -16.266 23.434 1.00 14.53 91 TYR A N 1
ATOM 655 C CA . TYR A 1 94 ? 32.320 -15.269 24.186 1.00 12.26 91 TYR A CA 1
ATOM 656 C C . TYR A 1 94 ? 31.935 -15.289 25.653 1.00 11.52 91 TYR A C 1
ATOM 657 O O . TYR A 1 94 ? 32.814 -15.263 26.513 1.00 12.25 91 TYR A O 1
ATOM 666 N N . ASP A 1 95 ? 30.634 -15.407 25.951 1.00 14.98 92 ASP A N 1
ATOM 667 C CA . ASP A 1 95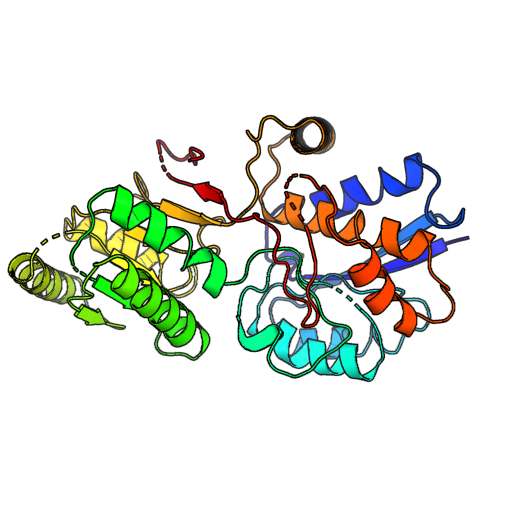 ? 30.202 -15.367 27.348 1.00 11.93 92 ASP A CA 1
ATOM 668 C C . ASP A 1 95 ? 30.741 -16.563 28.144 1.00 12.44 92 ASP A C 1
ATOM 669 O O . ASP A 1 95 ? 31.215 -16.422 29.291 1.00 14.71 92 ASP A O 1
ATOM 674 N N . GLN A 1 96 ? 30.649 -17.759 27.560 1.00 13.85 93 GLN A N 1
ATOM 675 C CA . GLN A 1 96 ? 31.154 -18.933 28.259 1.00 14.71 93 GLN A CA 1
ATOM 676 C C . GLN A 1 96 ? 32.675 -18.863 28.449 1.00 17.90 93 GLN A C 1
ATOM 677 O O . GLN A 1 96 ? 33.216 -19.452 29.399 1.00 19.22 93 GLN A O 1
ATOM 683 N N . ALA A 1 97 ? 33.377 -18.214 27.520 1.00 13.25 94 ALA A N 1
ATOM 684 C CA . ALA A 1 97 ? 34.838 -17.987 27.683 1.00 14.48 94 ALA A CA 1
ATOM 685 C C . ALA A 1 97 ? 35.239 -16.835 28.626 1.00 17.26 94 ALA A C 1
ATOM 686 O O . ALA A 1 97 ? 36.435 -16.630 28.913 1.00 18.76 94 ALA A O 1
ATOM 688 N N . GLY A 1 98 ? 34.269 -16.051 29.077 1.00 14.75 95 GLY A N 1
ATOM 689 C CA . GLY A 1 98 ? 34.579 -14.913 29.934 1.00 14.09 95 GLY A CA 1
ATOM 690 C C . GLY A 1 98 ? 35.366 -13.885 29.150 1.00 18.35 95 GLY A C 1
ATOM 691 O O . GLY A 1 98 ? 36.349 -13.361 29.657 1.00 19.73 95 GLY A O 1
ATOM 692 N N . LEU A 1 99 ? 34.974 -13.646 27.894 1.00 13.24 96 LEU A N 1
ATOM 693 C CA . LEU A 1 99 ? 35.621 -12.621 27.075 1.00 11.39 96 LEU A CA 1
ATOM 694 C C . LEU A 1 99 ? 34.582 -11.617 26.611 1.00 13.92 96 LEU A C 1
ATOM 695 O O . LEU A 1 99 ? 33.551 -12.012 26.062 1.00 13.43 96 LEU A O 1
ATOM 700 N N . VAL A 1 100 ? 34.849 -10.327 26.837 1.00 12.55 97 VAL A N 1
ATOM 701 C CA . VAL A 1 100 ? 33.922 -9.287 26.392 1.00 13.02 97 VAL A CA 1
ATOM 702 C C . VAL A 1 100 ? 33.707 -9.293 24.893 1.00 12.47 97 VAL A C 1
ATOM 703 O O . VAL A 1 100 ? 34.652 -9.377 24.101 1.00 13.63 97 VAL A O 1
ATOM 715 N N . LEU A 1 102 ? 31.743 -6.698 22.377 1.00 12.01 99 LEU A N 1
ATOM 716 C CA . LEU A 1 102 ? 31.059 -5.376 22.402 1.00 12.34 99 LEU A CA 1
ATOM 717 C C . LEU A 1 102 ? 30.622 -5.092 20.970 1.00 11.22 99 LEU A C 1
ATOM 718 O O . LEU A 1 102 ? 31.489 -4.889 20.116 1.00 12.67 99 LEU A O 1
ATOM 723 N N . SER A 1 103 ? 29.319 -5.121 20.701 1.00 11.52 100 SER A N 1
ATOM 724 C CA . SER A 1 103 ? 28.840 -4.915 19.347 1.00 12.76 100 SER A CA 1
ATOM 725 C C . SER A 1 103 ? 28.493 -3.480 19.046 1.00 14.70 100 SER A C 1
ATOM 726 O O . SER A 1 103 ? 27.727 -2.845 19.733 1.00 14.66 100 SER A O 1
ATOM 729 N N . PRO A 1 104 ? 29.146 -2.997 17.909 1.00 14.44 101 PRO A N 1
ATOM 730 C CA . PRO A 1 104 ? 28.762 -1.633 17.551 1.00 14.55 101 PRO A CA 1
ATOM 731 C C . PRO A 1 104 ? 27.659 -1.576 16.498 1.00 13.09 101 PRO A C 1
ATOM 732 O O . PRO A 1 104 ? 27.461 -0.526 15.920 1.00 17.23 101 PRO A O 1
ATOM 736 N N . ALA A 1 105 ? 27.041 -2.700 16.163 1.00 12.24 102 ALA A N 1
ATOM 737 C CA . ALA A 1 105 ? 25.940 -2.662 15.218 1.00 16.12 102 ALA A CA 1
ATOM 738 C C . ALA A 1 105 ? 24.692 -3.518 15.459 1.00 16.73 102 ALA A C 1
ATOM 739 O O . ALA A 1 105 ? 23.671 -3.272 14.850 1.00 14.33 102 ALA A O 1
ATOM 741 N N . SER A 1 106 ? 24.777 -4.522 16.325 1.00 13.21 103 SER A N 1
ATOM 742 C CA . SER A 1 106 ? 23.674 -5.462 16.434 1.00 12.35 103 SER A CA 1
ATOM 743 C C . SER A 1 106 ? 22.606 -4.896 17.349 1.00 15.73 103 SER A C 1
ATOM 744 O O . SER A 1 106 ? 22.835 -4.747 18.527 1.00 17.19 103 SER A O 1
ATOM 747 N N . THR A 1 107 ? 21.426 -4.647 16.786 1.00 15.47 104 THR A N 1
ATOM 748 C CA . THR A 1 107 ? 20.368 -3.933 17.497 1.00 16.50 104 THR A CA 1
ATOM 749 C C . THR A 1 107 ? 19.223 -4.809 17.996 1.00 14.35 104 THR A C 1
ATOM 750 O O . THR A 1 107 ? 18.338 -4.301 18.695 1.00 15.16 104 THR A O 1
ATOM 754 N N . SER A 1 108 ? 19.232 -6.110 17.724 1.00 13.35 105 SER A N 1
ATOM 755 C CA . SER A 1 108 ? 18.159 -6.968 18.238 1.00 14.93 105 SER A CA 1
ATOM 756 C C . SER A 1 108 ? 18.052 -6.954 19.764 1.00 13.30 105 SER A C 1
ATOM 757 O O . SER A 1 108 ? 19.027 -7.188 20.478 1.00 13.49 105 SER A O 1
ATOM 760 N N . PRO A 1 109 ? 16.837 -6.729 20.268 1.00 16.91 106 PRO A N 1
ATOM 761 C CA . PRO A 1 109 ? 16.608 -6.843 21.717 1.00 18.71 106 PRO A CA 1
ATOM 762 C C . PRO A 1 109 ? 17.027 -8.194 22.309 1.00 21.37 106 PRO A C 1
ATOM 763 O O . PRO A 1 109 ? 17.428 -8.261 23.477 1.00 22.64 106 PRO A O 1
ATOM 767 N N . ASP A 1 110 ? 16.979 -9.260 21.515 1.00 18.35 107 ASP A N 1
ATOM 768 C CA . ASP A 1 110 ? 17.254 -10.591 22.011 1.00 14.96 107 ASP A CA 1
ATOM 769 C C . ASP A 1 110 ? 18.732 -10.785 22.452 1.00 12.68 107 ASP A C 1
ATOM 770 O O . ASP A 1 110 ? 19.058 -11.742 23.192 1.00 15.16 107 ASP A O 1
ATOM 775 N N . LEU A 1 111 ? 19.625 -9.924 21.964 1.00 14.89 108 LEU A N 1
ATOM 776 C CA . LEU A 1 111 ? 21.041 -10.053 22.293 1.00 14.29 108 LEU A CA 1
ATOM 777 C C . LEU A 1 111 ? 21.226 -10.047 23.802 1.00 15.96 108 LEU A C 1
ATOM 778 O O . LEU A 1 111 ? 22.079 -10.777 24.347 1.00 17.24 108 LEU A O 1
ATOM 783 N N . THR A 1 112 ? 20.402 -9.256 24.504 1.00 16.17 109 THR A N 1
ATOM 784 C CA . THR A 1 112 ? 20.630 -9.083 25.950 1.00 15.38 109 THR A CA 1
ATOM 785 C C . THR A 1 112 ? 19.572 -9.807 26.769 1.00 17.83 109 THR A C 1
ATOM 786 O O . THR A 1 112 ? 19.381 -9.530 27.961 1.00 21.72 109 THR A O 1
ATOM 790 N N . ASP A 1 113 ? 18.928 -10.784 26.123 1.00 17.54 110 ASP A N 1
ATOM 791 C CA . ASP A 1 113 ? 17.864 -11.556 26.738 1.00 16.46 110 ASP A CA 1
ATOM 792 C C . ASP A 1 113 ? 18.282 -12.997 26.961 1.00 17.25 110 ASP A C 1
ATOM 793 O O . ASP A 1 113 ? 17.437 -13.887 27.007 1.00 21.61 110 ASP A O 1
ATOM 798 N N . HIS A 1 114 ? 19.585 -13.267 27.095 1.00 18.19 111 HIS A N 1
ATOM 799 C CA . HIS A 1 114 ? 20.029 -14.655 27.301 1.00 16.71 111 HIS A CA 1
ATOM 800 C C . HIS A 1 114 ? 20.817 -14.840 28.607 1.00 17.07 111 HIS A C 1
ATOM 801 O O . HIS A 1 114 ? 21.462 -15.874 28.800 1.00 19.37 111 HIS A O 1
ATOM 808 N N . GLY A 1 115 ? 20.793 -13.811 29.476 1.00 19.02 112 GLY A N 1
ATOM 809 C CA . GLY A 1 115 ? 21.522 -13.900 30.738 1.00 20.01 112 GLY A CA 1
ATOM 810 C C . GLY A 1 115 ? 23.033 -13.794 30.599 1.00 16.61 112 GLY A C 1
ATOM 811 O O . GLY A 1 115 ? 23.759 -14.100 31.563 1.00 19.51 112 GLY A O 1
ATOM 812 N N . TYR A 1 116 ? 23.536 -13.329 29.448 1.00 14.65 113 TYR A N 1
ATOM 813 C CA . TYR A 1 116 ? 24.984 -13.220 29.325 1.00 13.75 113 TYR A CA 1
ATOM 814 C C . TYR A 1 116 ? 25.495 -12.097 30.223 1.00 15.35 113 TYR A C 1
ATOM 815 O O . TYR A 1 116 ? 24.790 -11.083 30.443 1.00 19.36 113 TYR A O 1
ATOM 824 N N . ILE A 1 117 ? 26.748 -12.230 30.666 1.00 13.68 114 ILE A N 1
ATOM 825 C CA . ILE A 1 117 ? 27.379 -11.254 31.545 1.00 15.03 114 ILE A CA 1
ATOM 826 C C . ILE A 1 117 ? 28.503 -10.489 30.830 1.00 16.16 114 ILE A C 1
ATOM 827 O O . ILE A 1 117 ? 28.916 -9.426 31.307 1.00 18.71 114 ILE A O 1
ATOM 832 N N . HIS A 1 118 ? 29.060 -11.042 29.743 1.00 14.13 115 HIS A N 1
ATOM 833 C CA . HIS A 1 118 ? 30.246 -10.453 29.114 1.00 14.24 115 HIS A CA 1
ATOM 834 C C . HIS A 1 118 ? 29.934 -9.765 27.791 1.00 13.66 115 HIS A C 1
ATOM 835 O O . HIS A 1 118 ? 30.807 -9.482 26.962 1.00 15.47 115 HIS A O 1
ATOM 842 N N . VAL A 1 119 ? 28.659 -9.561 27.572 1.00 11.62 116 VAL A N 1
ATOM 843 C CA . VAL A 1 119 ? 28.192 -9.217 26.211 1.00 12.83 116 VAL A CA 1
ATOM 844 C C . VAL A 1 119 ? 27.521 -7.846 26.243 1.00 13.14 116 VAL A C 1
ATOM 845 O O . VAL A 1 119 ? 26.634 -7.589 27.058 1.00 12.42 116 VAL A O 1
ATOM 849 N N . PHE A 1 120 ? 27.931 -6.967 25.331 1.00 11.95 117 PHE A N 1
ATOM 850 C CA . PHE A 1 120 ? 27.518 -5.542 25.372 1.00 11.42 117 PHE A CA 1
ATOM 851 C C . PHE A 1 120 ? 27.227 -5.035 23.981 1.00 13.50 117 PHE A C 1
ATOM 852 O O . PHE A 1 120 ? 27.658 -5.633 23.028 1.00 11.75 117 PHE A O 1
ATOM 860 N N . ARG A 1 121 ? 26.512 -3.924 23.864 1.00 13.34 118 ARG A N 1
ATOM 861 C CA . ARG A 1 121 ? 26.532 -3.170 22.597 1.00 12.62 118 ARG A CA 1
ATOM 862 C C . ARG A 1 121 ? 26.623 -1.738 22.964 1.00 16.38 118 ARG A C 1
ATOM 863 O O . ARG A 1 121 ? 26.179 -1.379 24.044 1.00 17.14 118 ARG A O 1
ATOM 871 N N . ASN A 1 122 ? 27.215 -0.902 22.108 1.00 12.14 119 ASN A N 1
ATOM 872 C CA . ASN A 1 122 ? 27.373 0.532 22.457 1.00 12.85 119 ASN A CA 1
ATOM 873 C C . ASN A 1 122 ? 26.470 1.403 21.598 1.00 15.25 119 ASN A C 1
ATOM 874 O O . ASN A 1 122 ? 26.741 2.578 21.379 1.00 17.59 119 ASN A O 1
ATOM 879 N N . ILE A 1 123 ? 25.353 0.831 21.151 1.00 13.07 120 ILE A N 1
ATOM 880 C CA . ILE A 1 123 ? 24.390 1.557 20.324 1.00 13.39 120 ILE A CA 1
ATOM 881 C C . ILE A 1 123 ? 23.008 1.225 20.878 1.00 15.12 120 ILE A C 1
ATOM 882 O O . ILE A 1 123 ? 22.848 0.208 21.585 1.00 18.47 120 ILE A O 1
ATOM 887 N N . PRO A 1 124 ? 21.995 2.035 20.544 1.00 13.32 121 PRO A N 1
ATOM 888 C CA . PRO A 1 124 ? 20.630 1.725 21.022 1.00 14.72 121 PRO A CA 1
ATOM 889 C C . PRO A 1 124 ? 20.075 0.488 20.345 1.00 14.96 121 PRO A C 1
ATOM 890 O O . PRO A 1 124 ? 20.371 0.217 19.169 1.00 17.09 121 PRO A O 1
ATOM 894 N N . SER A 1 125 ? 19.223 -0.243 21.066 1.00 13.31 122 SER A N 1
ATOM 895 C CA . SER A 1 125 ? 18.576 -1.425 20.499 1.00 13.00 122 SER A CA 1
ATOM 896 C C . SER A 1 125 ? 17.387 -0.967 19.676 1.00 14.66 122 SER A C 1
ATOM 897 O O . SER A 1 125 ? 16.981 0.212 19.741 1.00 15.07 122 SER A O 1
ATOM 900 N N . ASP A 1 126 ? 16.845 -1.910 18.932 1.00 14.31 123 ASP A N 1
ATOM 901 C CA . ASP A 1 126 ? 15.629 -1.680 18.113 1.00 15.91 123 ASP A CA 1
ATOM 902 C C . ASP A 1 126 ? 14.478 -1.137 18.927 1.00 18.78 123 ASP A C 1
ATOM 903 O O . ASP A 1 126 ? 13.677 -0.361 18.423 1.00 18.05 123 ASP A O 1
ATOM 908 N N . GLN A 1 127 ? 14.360 -1.616 20.150 1.00 15.87 124 GLN A N 1
ATOM 909 C CA . GLN A 1 127 ? 13.308 -1.193 21.062 1.00 14.79 124 GLN A CA 1
ATOM 910 C C . GLN A 1 127 ? 13.458 0.278 21.444 1.00 15.74 124 GLN A C 1
ATOM 911 O O . GLN A 1 127 ? 12.473 1.036 21.475 1.00 17.42 124 GLN A O 1
ATOM 917 N N . GLU A 1 128 ? 14.685 0.723 21.694 1.00 13.60 125 GLU A N 1
ATOM 918 C CA . GLU A 1 128 ? 14.896 2.148 22.027 1.00 12.72 125 GLU A CA 1
ATOM 919 C C . GLU A 1 128 ? 14.692 3.079 20.825 1.00 14.01 125 GLU A C 1
ATOM 920 O O . GLU A 1 128 ? 14.127 4.168 20.949 1.00 16.18 125 GLU A O 1
ATOM 926 N N . ILE A 1 129 ? 15.103 2.617 19.642 1.00 15.68 126 ILE A N 1
ATOM 927 C CA . ILE A 1 129 ? 14.884 3.344 18.404 1.00 16.79 126 ILE A CA 1
ATOM 928 C C . ILE A 1 129 ? 13.378 3.487 18.160 1.00 15.29 126 ILE A C 1
ATOM 929 O O . ILE A 1 129 ? 12.893 4.590 17.877 1.00 15.67 126 ILE A O 1
ATOM 934 N N . ALA A 1 130 ? 12.643 2.384 18.328 1.00 13.56 127 ALA A N 1
ATOM 935 C CA . ALA A 1 130 ? 11.164 2.396 18.154 1.00 16.07 127 ALA A CA 1
ATOM 936 C C . ALA A 1 130 ? 10.498 3.373 19.114 1.00 16.57 127 ALA A C 1
ATOM 937 O O . ALA A 1 130 ? 9.618 4.122 18.716 1.00 15.37 127 ALA A O 1
ATOM 939 N N A ARG A 1 131 ? 10.944 3.378 20.366 0.50 14.54 128 ARG A N 1
ATOM 940 N N B ARG A 1 131 ? 10.957 3.379 20.356 0.50 14.48 128 ARG A N 1
ATOM 941 C CA A ARG A 1 131 ? 10.379 4.239 21.402 0.50 14.76 128 ARG A CA 1
ATOM 942 C CA B ARG A 1 131 ? 10.379 4.231 21.375 0.50 14.85 128 ARG A CA 1
ATOM 943 C C A ARG A 1 131 ? 10.543 5.722 21.036 0.50 16.46 128 ARG A C 1
ATOM 944 C C B ARG A 1 131 ? 10.537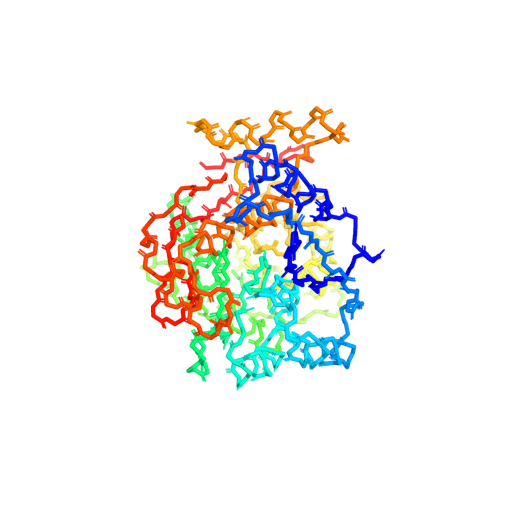 5.715 21.013 0.50 16.49 128 ARG A C 1
ATOM 945 O O A ARG A 1 131 ? 9.602 6.512 21.156 0.50 15.45 128 ARG A O 1
ATOM 946 O O B ARG A 1 131 ? 9.588 6.499 21.122 0.50 15.26 128 ARG A O 1
ATOM 961 N N . GLN A 1 132 ? 11.726 6.101 20.549 1.00 14.91 129 GLN A N 1
ATOM 962 C CA . GLN A 1 132 ? 11.973 7.506 20.237 1.00 14.87 129 GLN A CA 1
ATOM 963 C C . GLN A 1 132 ? 11.245 7.885 18.982 1.00 14.55 129 GLN A C 1
ATOM 964 O O . GLN A 1 132 ? 10.796 9.030 18.868 1.00 17.38 129 GLN A O 1
ATOM 970 N N . LEU A 1 133 ? 11.149 6.943 18.024 1.00 13.28 130 LEU A N 1
ATOM 971 C CA . LEU A 1 133 ? 10.394 7.240 16.786 1.00 14.80 130 LEU A CA 1
ATOM 972 C C . LEU A 1 133 ? 8.923 7.477 17.076 1.00 16.40 130 LEU A C 1
ATOM 973 O O . LEU A 1 133 ? 8.315 8.411 16.488 1.00 17.81 130 LEU A O 1
ATOM 978 N N . ALA A 1 134 ? 8.353 6.705 18.001 1.00 14.11 131 ALA A N 1
ATOM 979 C CA . ALA A 1 134 ? 6.925 6.886 18.295 1.00 13.79 131 ALA A CA 1
ATOM 980 C C . ALA A 1 134 ? 6.668 8.244 18.929 1.00 16.03 131 ALA A C 1
ATOM 981 O O . ALA A 1 134 ? 5.679 8.935 18.605 1.00 14.99 131 ALA A O 1
ATOM 983 N N . ILE A 1 135 ? 7.560 8.634 19.827 1.00 15.74 132 ILE A N 1
ATOM 984 C CA . ILE A 1 135 ? 7.426 9.941 20.490 1.00 16.41 132 ILE A CA 1
ATOM 985 C C . ILE A 1 135 ? 7.465 11.077 19.484 1.00 18.55 132 ILE A C 1
ATOM 986 O O . ILE A 1 135 ? 6.655 11.987 19.552 1.00 17.62 132 ILE A O 1
ATOM 991 N N . TYR A 1 136 ? 8.409 11.020 18.570 1.00 15.12 133 TYR A N 1
ATOM 992 C CA . TYR A 1 136 ? 8.587 12.075 17.580 1.00 15.49 133 TYR A CA 1
ATOM 993 C C . TYR A 1 136 ? 7.389 12.109 16.645 1.00 15.77 133 TYR A C 1
ATOM 994 O O . TYR A 1 136 ? 6.847 13.184 16.338 1.00 16.15 133 TYR A O 1
ATOM 1003 N N . LEU A 1 137 ? 6.979 10.927 16.178 1.00 14.42 134 LEU A N 1
ATOM 1004 C CA . LEU A 1 137 ? 5.911 10.878 15.168 1.00 14.19 134 LEU A CA 1
ATOM 1005 C C . LEU A 1 137 ? 4.604 11.381 15.754 1.00 16.14 134 LEU A C 1
ATOM 1006 O O . LEU A 1 137 ? 3.843 12.112 15.093 1.00 16.17 134 LEU A O 1
ATOM 1011 N N . ALA A 1 138 ? 4.349 11.064 17.018 1.00 19.36 135 ALA A N 1
ATOM 1012 C CA . ALA A 1 138 ? 3.125 11.578 17.624 1.00 16.78 135 ALA A CA 1
ATOM 1013 C C . ALA A 1 138 ? 3.213 13.095 17.764 1.00 19.09 135 ALA A C 1
ATOM 1014 O O . ALA A 1 138 ? 2.235 13.781 17.563 1.00 18.62 135 ALA A O 1
ATOM 1016 N N . GLU A 1 139 ? 4.373 13.630 18.121 1.00 16.12 136 GLU A N 1
ATOM 1017 C CA . GLU A 1 139 ? 4.442 15.095 18.253 1.00 17.07 136 GLU A CA 1
ATOM 1018 C C . GLU A 1 139 ? 4.258 15.780 16.876 1.00 20.56 136 GLU A C 1
ATOM 1019 O O . GLU A 1 139 ? 3.766 16.936 16.767 1.00 19.69 136 GLU A O 1
ATOM 1025 N N . GLN A 1 140 ? 4.629 15.059 15.819 1.00 18.12 137 GLN A N 1
ATOM 1026 C CA . GLN A 1 140 ? 4.433 15.541 14.450 1.00 19.13 137 GLN A CA 1
ATOM 1027 C C . GLN A 1 140 ? 2.995 15.393 13.948 1.00 22.55 137 GLN A C 1
ATOM 1028 O O . GLN A 1 140 ? 2.664 15.833 12.857 1.00 25.86 137 GLN A O 1
ATOM 1034 N N . GLY A 1 141 ? 2.121 14.796 14.735 1.00 18.63 138 GLY A N 1
ATOM 1035 C CA . GLY A 1 141 ? 0.707 14.778 14.347 1.00 19.10 138 GLY A CA 1
ATOM 1036 C C . GLY A 1 141 ? 0.274 13.469 13.684 1.00 21.37 138 GLY A C 1
ATOM 1037 O O . GLY A 1 141 ? -0.824 13.408 13.121 1.00 23.05 138 GLY A O 1
ATOM 1038 N N . HIS A 1 142 ? 1.097 12.432 13.742 1.00 17.48 139 HIS A N 1
ATOM 1039 C CA . HIS A 1 142 ? 0.647 11.148 13.243 1.00 18.30 139 HIS A CA 1
ATOM 1040 C C . HIS A 1 142 ? -0.377 10.524 14.161 1.00 20.25 139 HIS A C 1
ATOM 1041 O O . HIS A 1 142 ? -0.239 10.583 15.368 1.00 20.35 139 HIS A O 1
ATOM 1048 N N . GLU A 1 143 ? -1.407 9.933 13.567 1.00 16.53 140 GLU A N 1
ATOM 1049 C CA . GLU A 1 143 ? -2.460 9.268 14.335 1.00 20.28 140 GLU A CA 1
ATOM 1050 C C . GLU A 1 143 ? -2.820 7.868 13.858 1.00 18.69 140 GLU A C 1
ATOM 1051 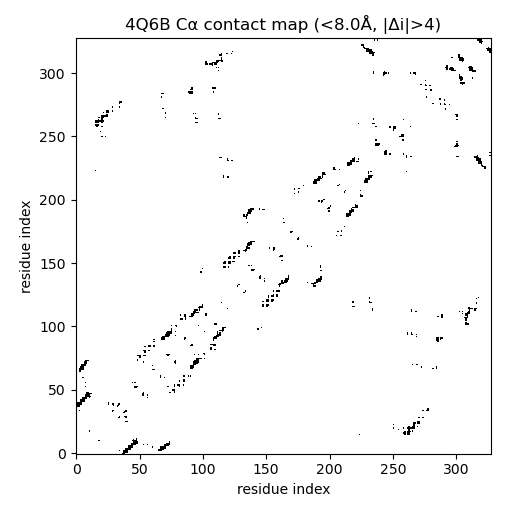O O . GLU A 1 143 ? -3.322 7.061 14.647 1.00 20.21 140 GLU A O 1
ATOM 1057 N N . ARG A 1 144 ? -2.695 7.612 12.544 0.96 17.76 141 ARG A N 1
ATOM 1058 C CA . ARG A 1 144 ? -3.143 6.350 11.925 0.96 19.22 141 ARG A CA 1
ATOM 1059 C C . ARG A 1 144 ? -2.031 5.877 10.983 0.96 17.77 141 ARG A C 1
ATOM 1060 O O . ARG A 1 144 ? -1.781 6.515 9.977 0.96 19.09 141 ARG A O 1
ATOM 1076 N N . VAL A 1 146 ? 0.584 2.654 9.054 1.00 16.91 143 VAL A N 1
ATOM 1077 C CA . VAL A 1 146 ? 0.692 1.281 8.520 1.00 15.84 143 VAL A CA 1
ATOM 1078 C C . VAL A 1 146 ? 2.089 0.739 8.816 1.00 16.49 143 VAL A C 1
ATOM 1079 O O . VAL A 1 146 ? 3.045 1.492 8.809 1.00 18.28 143 VAL A O 1
ATOM 1083 N N . ILE A 1 147 ? 2.225 -0.559 9.081 1.00 17.77 144 ILE A N 1
ATOM 1084 C CA . ILE A 1 147 ? 3.554 -1.134 9.319 1.00 15.68 144 ILE A CA 1
ATOM 1085 C C . ILE A 1 147 ? 3.817 -2.175 8.234 1.00 18.28 144 ILE A C 1
ATOM 1086 O O . ILE A 1 147 ? 3.033 -3.118 8.067 1.00 18.92 144 ILE A O 1
ATOM 1091 N N . TYR A 1 148 ? 4.912 -2.008 7.483 1.00 15.24 145 TYR A N 1
ATOM 1092 C CA . TYR A 1 148 ? 5.368 -3.029 6.514 1.00 16.30 145 TYR A CA 1
ATOM 1093 C C . TYR A 1 148 ? 6.484 -3.758 7.219 1.00 20.95 145 TYR A C 1
ATOM 1094 O O . TYR A 1 148 ? 7.448 -3.127 7.642 1.00 21.34 145 TYR A O 1
ATOM 1103 N N . TYR A 1 149 ? 6.380 -5.069 7.386 1.00 18.31 146 TYR A N 1
ATOM 1104 C CA . TYR A 1 149 ? 7.385 -5.738 8.213 1.00 21.33 146 TYR A CA 1
ATOM 1105 C C . TYR A 1 149 ? 7.890 -7.043 7.592 1.00 22.93 146 TYR A C 1
ATOM 1106 O O . TYR A 1 149 ? 7.229 -7.595 6.725 1.00 23.13 146 TYR A O 1
ATOM 1115 N N . THR A 1 150 ? 9.069 -7.522 8.014 1.00 23.80 147 THR A N 1
ATOM 1116 C CA . THR A 1 150 ? 9.540 -8.837 7.615 1.00 27.12 147 THR A CA 1
ATOM 1117 C C . THR A 1 150 ? 8.989 -9.873 8.585 1.00 27.44 147 THR A C 1
ATOM 1118 O O . THR A 1 150 ? 9.118 -9.729 9.806 1.00 28.59 147 THR A O 1
ATOM 1122 N N . ASP A 1 151 ? 8.362 -10.913 8.049 1.00 30.13 148 ASP A N 1
ATOM 1123 C CA . ASP A 1 151 ? 7.779 -11.923 8.916 1.00 29.35 148 ASP A CA 1
ATOM 1124 C C . ASP A 1 151 ? 8.835 -12.915 9.417 1.00 28.46 148 ASP A C 1
ATOM 1125 O O . ASP A 1 151 ? 8.756 -14.127 9.139 1.00 32.17 148 ASP A O 1
ATOM 1130 N N . ASP A 1 152 ? 9.817 -12.394 10.167 1.00 28.54 149 ASP A N 1
ATOM 1131 C CA . ASP A 1 152 ? 10.797 -13.224 10.869 1.00 36.06 149 ASP A CA 1
ATOM 1132 C C . ASP A 1 152 ? 10.977 -12.666 12.288 1.00 36.00 149 ASP A C 1
ATOM 1133 O O . ASP A 1 152 ? 10.307 -11.712 12.658 1.00 34.11 149 ASP A O 1
ATOM 1138 N N . SER A 1 153 ? 11.849 -13.262 13.096 1.00 40.85 150 SER A N 1
ATOM 1139 C CA . SER A 1 153 ? 11.892 -12.866 14.511 1.00 40.66 150 SER A CA 1
ATOM 1140 C C . SER A 1 153 ? 12.264 -11.392 14.660 1.00 39.09 150 SER A C 1
ATOM 1141 O O . SER A 1 153 ? 11.623 -10.650 15.412 1.00 38.12 150 SER A O 1
ATOM 1144 N N . TYR A 1 154 ? 13.259 -10.945 13.896 1.00 40.10 151 TYR A N 1
ATOM 1145 C CA . TYR A 1 154 ? 13.694 -9.540 13.933 1.00 40.33 151 TYR A CA 1
ATOM 1146 C C . TYR A 1 154 ? 12.654 -8.541 13.400 1.00 36.92 151 TYR A C 1
ATOM 1147 O O . TYR A 1 154 ? 12.458 -7.448 13.966 1.00 37.32 151 TYR A O 1
ATOM 1156 N N . GLY A 1 155 ? 11.972 -8.907 12.317 1.00 29.45 152 GLY A N 1
ATOM 1157 C CA . GLY A 1 155 ? 10.946 -8.044 11.754 1.00 28.22 152 GLY A CA 1
ATOM 1158 C C . GLY A 1 155 ? 9.729 -7.966 12.660 1.00 28.17 152 GLY A C 1
ATOM 1159 O O . GLY A 1 155 ? 9.178 -6.882 12.920 1.00 29.23 152 GLY A O 1
ATOM 1160 N N . ASN A 1 156 ? 9.288 -9.125 13.136 1.00 27.93 153 ASN A N 1
ATOM 1161 C CA . ASN A 1 156 ? 8.161 -9.156 14.052 1.00 31.91 153 ASN A CA 1
ATOM 1162 C C . ASN A 1 156 ? 8.527 -8.380 15.311 1.00 38.27 153 ASN A C 1
ATOM 1163 O O . ASN A 1 156 ? 7.691 -7.647 15.864 1.00 33.62 153 ASN A O 1
ATOM 1168 N N . GLY A 1 157 ? 9.788 -8.512 15.723 1.00 35.43 154 GLY A N 1
ATOM 1169 C CA . GLY A 1 157 ? 10.298 -7.833 16.901 1.00 36.06 154 GLY A CA 1
ATOM 1170 C C . GLY A 1 157 ? 10.186 -6.322 16.875 1.00 38.15 154 GLY A C 1
ATOM 1171 O O . GLY A 1 157 ? 9.638 -5.714 17.821 1.00 38.49 154 GLY A O 1
ATOM 1172 N N . LEU A 1 158 ? 10.723 -5.703 15.820 1.00 31.79 155 LEU A N 1
ATOM 1173 C CA . LEU A 1 158 ? 10.714 -4.243 15.681 1.00 31.56 155 LEU A CA 1
ATOM 1174 C C . LEU A 1 158 ? 9.300 -3.714 15.423 1.00 27.81 155 LEU A C 1
ATOM 1175 O O . LEU A 1 158 ? 8.947 -2.626 15.907 1.00 25.91 155 LEU A O 1
ATOM 1180 N N . ALA A 1 159 ? 8.504 -4.483 14.666 1.00 25.92 156 ALA A N 1
ATOM 1181 C CA . ALA A 1 159 ? 7.101 -4.161 14.394 1.00 27.41 156 ALA A CA 1
ATOM 1182 C C . ALA A 1 159 ? 6.275 -4.132 15.679 1.00 26.66 156 ALA A C 1
ATOM 1183 O O . ALA A 1 159 ? 5.503 -3.177 15.882 1.00 26.98 156 ALA A O 1
ATOM 1185 N N . ASN A 1 160 ? 6.415 -5.175 16.520 0.91 20.71 157 ASN A N 1
ATOM 1186 C CA . ASN A 1 160 ? 5.660 -5.223 17.770 0.91 17.25 157 ASN A CA 1
ATOM 1187 C C . ASN A 1 160 ? 6.099 -4.130 18.755 0.91 20.05 157 ASN A C 1
ATOM 1188 O O . ASN A 1 160 ? 5.245 -3.538 19.417 0.91 23.81 157 ASN A O 1
ATOM 1193 N N . ALA A 1 161 ? 7.409 -3.906 18.865 1.00 22.42 158 ALA A N 1
ATOM 1194 C CA . ALA A 1 161 ? 7.919 -2.746 19.639 1.00 23.57 158 ALA A CA 1
ATOM 1195 C C . ALA A 1 161 ? 7.337 -1.407 19.169 1.00 21.39 158 ALA A C 1
ATOM 1196 O O . ALA A 1 161 ? 6.835 -0.592 19.973 1.00 22.04 158 ALA A O 1
ATOM 1198 N N . PHE A 1 162 ? 7.397 -1.152 17.869 1.00 17.74 159 PHE A N 1
ATOM 1199 C CA . PHE A 1 162 ? 6.849 0.095 17.365 1.00 17.83 159 PHE A CA 1
ATOM 1200 C C . PHE A 1 162 ? 5.333 0.206 17.612 1.00 19.08 159 PHE A C 1
ATOM 1201 O O . PHE A 1 162 ? 4.836 1.264 18.050 1.00 18.55 159 PHE A O 1
ATOM 1209 N N . GLU A 1 163 ? 4.601 -0.867 17.340 1.00 17.64 160 GLU A N 1
ATOM 1210 C CA . GLU A 1 163 ? 3.147 -0.841 17.562 1.00 17.13 160 GLU A CA 1
ATOM 1211 C C . GLU A 1 163 ? 2.810 -0.522 19.034 1.00 18.69 160 GLU A C 1
ATOM 1212 O O . GLU A 1 163 ? 1.924 0.274 19.333 1.00 20.88 160 GLU A O 1
ATOM 1218 N N . ASP A 1 164 ? 3.536 -1.142 19.964 1.00 18.39 161 ASP A N 1
ATOM 1219 C CA . ASP A 1 164 ? 3.283 -0.938 21.392 1.00 19.41 161 ASP A CA 1
ATOM 1220 C C . ASP A 1 164 ? 3.608 0.491 21.815 1.00 18.12 161 ASP A C 1
ATOM 1221 O O . ASP A 1 164 ? 2.817 1.149 22.491 1.00 18.59 161 ASP A O 1
ATOM 1226 N N . TYR A 1 165 ? 4.751 1.010 21.384 1.00 16.17 162 TYR A N 1
ATOM 1227 C CA . TYR A 1 165 ? 5.036 2.403 21.756 1.00 15.65 162 TYR A CA 1
ATOM 1228 C C . TYR A 1 165 ? 4.120 3.398 21.041 1.00 14.41 162 TYR A C 1
ATOM 1229 O O . TYR A 1 165 ? 3.705 4.414 21.631 1.00 17.52 162 TYR A O 1
ATOM 1238 N N . ALA A 1 166 ? 3.796 3.125 19.774 1.00 15.94 163 ALA A N 1
ATOM 1239 C CA . ALA A 1 166 ? 2.906 4.020 19.019 1.00 17.06 163 ALA A CA 1
ATOM 1240 C C . ALA A 1 166 ? 1.541 4.054 19.702 1.00 14.96 163 ALA A C 1
ATOM 1241 O O . ALA A 1 166 ? 0.975 5.117 19.883 1.00 16.41 163 ALA A O 1
ATOM 1243 N N . ARG A 1 167 ? 1.083 2.912 20.214 1.00 18.02 164 ARG A N 1
ATOM 1244 C CA . ARG A 1 167 ? -0.238 2.864 20.843 1.00 18.54 164 ARG A CA 1
ATOM 1245 C C . ARG A 1 167 ? -0.295 3.742 22.093 1.00 21.53 164 ARG A C 1
ATOM 1246 O O . ARG A 1 167 ? -1.286 4.437 22.338 1.00 21.11 164 ARG A O 1
ATOM 1254 N N . ALA A 1 168 ? 0.801 3.747 22.857 1.00 16.56 165 ALA A N 1
ATOM 1255 C CA . ALA A 1 168 ? 0.901 4.589 24.049 1.00 17.00 165 ALA A CA 1
ATOM 1256 C C . ALA A 1 168 ? 0.936 6.079 23.718 1.00 16.46 165 ALA A C 1
ATOM 1257 O O . ALA A 1 168 ? 0.625 6.933 24.562 1.00 18.89 165 ALA A O 1
ATOM 1259 N N . GLN A 1 169 ? 1.299 6.406 22.487 1.00 16.03 166 GLN A N 1
ATOM 1260 C CA . GLN A 1 169 ? 1.298 7.787 22.021 1.00 16.93 166 GLN A CA 1
ATOM 1261 C C . GLN A 1 169 ? -0.028 8.217 21.387 1.00 21.74 166 GLN A C 1
ATOM 1262 O O . GLN A 1 169 ? -0.158 9.332 20.928 1.00 23.82 166 GLN A O 1
ATOM 1268 N N . GLY A 1 170 ? -0.988 7.308 21.339 1.00 20.37 167 GLY A N 1
ATOM 1269 C CA . GLY A 1 170 ? -2.275 7.554 20.692 1.00 19.92 167 GLY A CA 1
ATOM 1270 C C . GLY A 1 170 ? -2.276 7.324 19.192 1.00 22.05 167 GLY A C 1
ATOM 1271 O O . GLY A 1 170 ? -3.188 7.777 18.480 1.00 20.51 167 GLY A O 1
ATOM 1272 N N . ILE A 1 171 ? -1.272 6.623 18.693 1.00 17.81 168 ILE A N 1
ATOM 1273 C CA . ILE A 1 171 ? -1.251 6.230 17.275 1.00 15.48 168 ILE A CA 1
ATOM 1274 C C . ILE A 1 171 ? -1.845 4.858 17.098 1.00 18.82 168 ILE A C 1
ATOM 1275 O O . ILE A 1 171 ? -1.451 3.895 17.788 1.00 19.63 168 ILE A O 1
ATOM 1280 N N . THR A 1 172 ? -2.808 4.747 16.164 1.00 16.53 169 THR A N 1
ATOM 1281 C CA . THR A 1 172 ? -3.447 3.484 15.849 1.00 18.78 169 THR A CA 1
ATOM 1282 C C . THR A 1 172 ? -2.727 2.894 14.649 1.00 19.18 169 THR A C 1
ATOM 1283 O O . THR A 1 172 ? -2.427 3.625 13.696 1.00 21.09 169 THR A O 1
ATOM 1287 N N . ILE A 1 173 ? -2.464 1.593 14.686 1.00 18.97 170 ILE A N 1
ATOM 1288 C CA . ILE A 1 173 ? -1.932 0.894 13.537 1.00 19.69 170 ILE A CA 1
ATOM 1289 C C . ILE A 1 173 ? -3.126 0.367 12.756 1.00 20.32 170 ILE A C 1
ATOM 1290 O O . ILE A 1 173 ? -3.803 -0.561 13.201 1.00 23.27 170 ILE A O 1
ATOM 1295 N N . VAL A 1 174 ? -3.406 0.965 11.599 1.00 18.53 171 VAL A N 1
ATOM 1296 C CA . VAL A 1 174 ? -4.607 0.608 10.859 1.00 17.63 171 VAL A CA 1
ATOM 1297 C C . VAL A 1 174 ? -4.391 -0.599 9.933 1.00 19.68 171 VAL A C 1
ATOM 1298 O O . VAL A 1 174 ? -5.347 -1.226 9.507 1.00 21.25 171 VAL A O 1
ATOM 1302 N N . ASP A 1 175 ? -3.134 -0.928 9.625 1.00 19.91 172 ASP A N 1
ATOM 1303 C CA . ASP A 1 175 ? -2.882 -2.157 8.865 1.00 18.58 172 ASP A CA 1
ATOM 1304 C C . ASP A 1 175 ? -1.432 -2.549 9.062 1.00 18.39 172 ASP A C 1
ATOM 1305 O O . ASP A 1 175 ? -0.582 -1.701 9.216 1.00 17.26 172 ASP A O 1
ATOM 1310 N N . ARG A 1 176 ? -1.156 -3.842 9.082 1.00 20.32 173 ARG A N 1
ATOM 1311 C CA . ARG A 1 176 ? 0.223 -4.309 9.017 1.00 21.60 173 ARG A CA 1
ATOM 1312 C C . ARG A 1 176 ? 0.255 -5.343 7.899 1.00 18.21 173 ARG A C 1
ATOM 1313 O O . ARG A 1 176 ? -0.767 -6.038 7.616 1.00 21.83 173 ARG A O 1
ATOM 1321 N N . PHE A 1 177 ? 1.366 -5.398 7.167 1.00 20.32 174 PHE A N 1
ATOM 1322 C CA . PHE A 1 177 ? 1.485 -6.325 6.022 1.00 21.25 174 PHE A CA 1
ATOM 1323 C C . PHE A 1 177 ? 2.944 -6.703 5.798 1.00 19.59 174 PHE A C 1
ATOM 1324 O O . PHE A 1 177 ? 3.855 -5.977 6.233 1.00 20.47 174 PHE A O 1
ATOM 1332 N N . ASN A 1 178 ? 3.174 -7.851 5.158 1.00 20.75 175 ASN A N 1
ATOM 1333 C CA . ASN A 1 178 ? 4.548 -8.323 4.965 1.00 24.23 175 ASN A CA 1
ATOM 1334 C C . ASN A 1 178 ? 4.894 -8.754 3.544 1.00 21.53 175 ASN A C 1
ATOM 1335 O O . ASN A 1 178 ? 6.033 -9.186 3.254 1.00 23.30 175 ASN A O 1
ATOM 1340 N N . TYR A 1 179 ? 3.909 -8.661 2.653 1.00 21.83 176 TYR A N 1
ATOM 1341 C CA . TYR A 1 179 ? 4.115 -9.060 1.265 1.00 23.63 176 TYR A CA 1
ATOM 1342 C C . TYR A 1 179 ? 3.144 -8.338 0.353 1.00 21.76 176 TYR A C 1
ATOM 1343 O O . TYR A 1 179 ? 1.974 -8.183 0.712 1.00 23.72 176 TYR A O 1
ATOM 1352 N N . TYR A 1 180 ? 3.627 -7.941 -0.830 1.00 23.26 177 TYR A N 1
ATOM 1353 C CA . TYR A 1 180 ? 2.761 -7.568 -1.952 1.00 22.25 177 TYR A CA 1
ATOM 1354 C C . TYR A 1 180 ? 3.367 -8.149 -3.227 1.00 26.02 177 TYR A C 1
ATOM 1355 O O . TYR A 1 180 ? 4.595 -8.188 -3.347 1.00 25.53 177 TYR A O 1
ATOM 1364 N N . GLY A 1 181 ? 2.529 -8.612 -4.159 1.00 24.54 178 GLY A N 1
ATOM 1365 C CA . GLY A 1 181 ? 3.015 -9.321 -5.328 1.00 26.03 178 GLY A CA 1
ATOM 1366 C C . GLY A 1 181 ? 3.455 -8.486 -6.516 1.00 33.33 178 GLY A C 1
ATOM 1367 O O . GLY A 1 181 ? 4.290 -8.934 -7.303 1.00 36.66 178 GLY A O 1
ATOM 1368 N N . ASN A 1 182 ? 2.857 -7.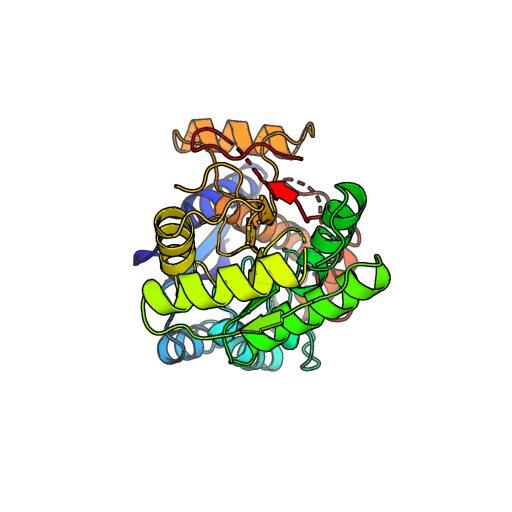308 -6.693 1.00 27.45 179 ASN A N 1
ATOM 1369 C CA . ASN A 1 182 ? 3.167 -6.446 -7.839 1.00 27.34 179 ASN A CA 1
ATOM 1370 C C . ASN A 1 182 ? 2.654 -5.047 -7.552 1.00 31.09 179 ASN A C 1
ATOM 1371 O O . ASN A 1 182 ? 2.070 -4.803 -6.491 1.00 26.93 179 ASN A O 1
ATOM 1376 N N . LEU A 1 183 ? 2.888 -4.114 -8.460 1.00 32.50 180 LEU A N 1
ATOM 1377 C CA . LEU A 1 183 ? 2.527 -2.723 -8.186 1.00 33.14 180 LEU A CA 1
ATOM 1378 C C . LEU A 1 183 ? 0.999 -2.506 -8.132 1.00 33.14 180 LEU A C 1
ATOM 1379 O O . LEU A 1 183 ? 0.505 -1.710 -7.332 1.00 27.24 180 LEU A O 1
ATOM 1384 N N . LYS A 1 184 ? 0.266 -3.209 -8.981 1.00 29.27 181 LYS A N 1
ATOM 1385 C CA . LYS A 1 184 ? -1.192 -3.178 -8.953 1.00 32.26 181 LYS A CA 1
ATOM 1386 C C . LYS A 1 184 ? -1.722 -3.463 -7.544 1.00 32.83 181 LYS A C 1
ATOM 1387 O O . LYS A 1 184 ? -2.604 -2.752 -7.034 1.00 35.98 181 LYS A O 1
ATOM 1393 N N . ASP A 1 185 ? -1.191 -4.497 -6.902 1.00 30.80 182 ASP A N 1
ATOM 1394 C CA . ASP A 1 185 ? -1.693 -4.804 -5.570 1.00 32.56 182 ASP A CA 1
ATOM 1395 C C . ASP A 1 185 ? -1.238 -3.829 -4.491 1.00 27.84 182 ASP A C 1
ATOM 1396 O O . ASP A 1 185 ? -1.951 -3.611 -3.502 1.00 26.60 182 ASP A O 1
ATOM 1401 N N . LEU A 1 186 ? -0.053 -3.247 -4.649 1.00 23.16 183 LEU A N 1
ATOM 1402 C CA . LEU A 1 186 ? 0.291 -2.105 -3.800 1.00 22.16 183 LEU A CA 1
ATOM 1403 C C . LEU A 1 186 ? -0.688 -0.917 -3.986 1.00 27.41 183 LEU A C 1
ATOM 1404 O O . LEU A 1 186 ? -1.046 -0.247 -2.993 1.00 25.94 183 LEU A O 1
ATOM 1409 N N . GLU A 1 187 ? -1.125 -0.671 -5.221 1.00 26.33 184 GLU A N 1
ATOM 1410 C CA . GLU A 1 187 ? -2.189 0.308 -5.481 1.00 28.90 184 GLU A CA 1
ATOM 1411 C C . GLU A 1 187 ? -3.462 -0.009 -4.706 1.00 29.78 184 GLU A C 1
ATOM 1412 O O . GLU A 1 187 ? -4.094 0.893 -4.144 1.00 29.15 184 GLU A O 1
ATOM 1418 N N . ARG A 1 188 ? -3.831 -1.287 -4.679 1.00 26.08 185 ARG A N 1
ATOM 1419 C CA . ARG A 1 188 ? -5.052 -1.729 -4.026 1.00 25.62 185 ARG A CA 1
ATOM 1420 C C . ARG A 1 188 ? -4.890 -1.553 -2.506 1.00 24.91 185 ARG A C 1
ATOM 1421 O O . ARG A 1 188 ? -5.815 -1.059 -1.832 1.00 23.58 185 ARG A O 1
ATOM 1429 N N . LEU A 1 189 ? -3.732 -1.940 -1.959 1.00 25.38 186 LEU A N 1
ATOM 1430 C CA . LEU A 1 189 ? -3.437 -1.646 -0.553 1.00 25.65 186 LEU A CA 1
ATOM 1431 C C . LEU A 1 189 ? -3.528 -0.145 -0.243 1.00 20.47 186 LEU A C 1
ATOM 1432 O O . LEU A 1 189 ? -4.144 0.250 0.742 1.00 22.19 186 LEU A O 1
ATOM 1437 N N . TYR A 1 190 ? -2.937 0.690 -1.099 1.00 20.79 187 TYR A N 1
ATOM 1438 C CA . TYR A 1 190 ? -2.932 2.147 -0.866 1.00 23.47 187 TYR A CA 1
ATOM 1439 C C . TYR A 1 190 ? -4.370 2.695 -0.879 1.00 21.55 187 TYR A C 1
ATOM 1440 O O . TYR A 1 190 ? -4.713 3.590 -0.071 1.00 22.29 187 TYR A O 1
ATOM 1449 N N . ASP A 1 191 ? -5.210 2.160 -1.758 1.00 22.61 188 ASP A N 1
ATOM 1450 C CA . ASP A 1 191 ? -6.630 2.511 -1.712 1.00 28.00 188 ASP A CA 1
ATOM 1451 C C . ASP A 1 191 ? -7.313 2.174 -0.372 1.00 26.22 188 ASP A C 1
ATOM 1452 O O . ASP A 1 191 ? -8.092 2.993 0.190 1.00 27.63 188 ASP A O 1
ATOM 1457 N N . LYS A 1 192 ? -6.982 1.007 0.174 1.00 25.09 189 LYS A N 1
ATOM 1458 C CA . LYS A 1 192 ? -7.530 0.602 1.455 1.00 26.37 189 LYS A CA 1
ATOM 1459 C C . LYS A 1 192 ? -6.982 1.491 2.557 1.00 24.28 189 LYS A C 1
ATOM 1460 O O . LYS A 1 192 ? -7.738 1.968 3.408 1.00 23.44 189 LYS A O 1
ATOM 1466 N N . TRP A 1 193 ? -5.672 1.725 2.544 1.00 21.20 190 TRP A N 1
ATOM 1467 C CA . TRP A 1 193 ? -5.058 2.622 3.518 1.00 19.43 190 TRP A CA 1
ATOM 1468 C C . TRP A 1 193 ? -5.633 4.054 3.483 1.00 21.74 190 TRP A C 1
ATOM 1469 O O . TRP A 1 193 ? -5.808 4.702 4.523 1.00 21.63 190 TRP A O 1
ATOM 1480 N N . GLN A 1 194 ? -5.937 4.558 2.295 1.00 20.99 191 GLN A N 1
ATOM 1481 C CA . GLN A 1 194 ? -6.558 5.885 2.234 1.00 25.66 191 GLN A CA 1
ATOM 1482 C C . GLN A 1 194 ? -7.920 5.869 2.927 1.00 26.01 191 GLN A C 1
ATOM 1483 O O . GLN A 1 194 ? -8.275 6.817 3.625 1.00 25.82 191 GLN A O 1
ATOM 1489 N N . ALA A 1 195 ? -8.673 4.788 2.746 1.00 27.83 192 ALA A N 1
ATOM 1490 C CA . ALA A 1 195 ? -9.997 4.693 3.342 1.00 29.93 192 ALA A CA 1
ATOM 1491 C C . ALA A 1 195 ? -9.899 4.643 4.883 1.00 30.80 192 ALA A C 1
ATOM 1492 O O . ALA A 1 195 ? -10.827 5.067 5.591 1.00 34.14 192 ALA A O 1
ATOM 1494 N N . PHE A 1 196 ? -8.776 4.137 5.387 1.00 24.16 193 PHE A N 1
ATOM 1495 C CA . PHE A 1 196 ? -8.514 4.054 6.822 1.00 23.66 193 PHE A CA 1
ATOM 1496 C C . PHE A 1 196 ? -7.895 5.328 7.344 1.00 24.30 193 PHE A C 1
ATOM 1497 O O . PHE A 1 196 ? -7.625 5.438 8.534 1.00 27.87 193 PHE A O 1
ATOM 1505 N N . GLY A 1 197 ? -7.586 6.267 6.464 1.00 23.85 194 GLY A N 1
ATOM 1506 C CA . GLY A 1 197 ? -7.061 7.538 6.924 1.00 25.41 194 GLY A CA 1
ATOM 1507 C C . GLY A 1 197 ? -5.587 7.518 7.246 1.00 24.21 194 GLY A C 1
ATOM 1508 O O . GLY A 1 197 ? -5.136 8.285 8.092 1.00 21.03 194 GLY A O 1
ATOM 1517 N N . ASP A 1 199 ? -1.713 8.054 7.611 1.00 18.60 196 ASP A N 1
ATOM 1518 C CA . ASP A 1 199 ? -0.881 9.263 7.524 1.00 19.45 196 ASP A CA 1
ATOM 1519 C C . ASP A 1 199 ? 0.613 8.998 7.565 1.00 20.37 196 ASP A C 1
ATOM 1520 O O . ASP A 1 199 ? 1.415 9.933 7.573 1.00 18.15 196 ASP A O 1
ATOM 1525 N N . GLY A 1 200 ? 1.009 7.732 7.599 1.00 16.00 197 GLY A N 1
ATOM 1526 C CA . GLY A 1 200 ? 2.427 7.408 7.593 1.00 18.20 197 GLY A CA 1
ATOM 1527 C C . GLY A 1 200 ? 2.626 5.919 7.547 1.00 18.45 197 GLY A C 1
ATOM 1528 O O . GLY A 1 200 ? 1.734 5.153 7.945 1.00 17.50 197 GLY A O 1
ATOM 1529 N N . ILE A 1 201 ? 3.807 5.507 7.095 1.00 13.71 198 ILE A N 1
ATOM 1530 C CA . ILE A 1 201 ? 4.205 4.095 7.072 1.00 16.28 198 ILE A CA 1
ATOM 1531 C C . ILE A 1 201 ? 5.516 3.889 7.811 1.00 17.63 198 ILE A C 1
ATOM 1532 O O . ILE A 1 201 ? 6.521 4.587 7.526 1.00 16.25 198 ILE A O 1
ATOM 1537 N N . PHE A 1 202 ? 5.512 2.934 8.743 1.00 14.33 199 PHE A N 1
ATOM 1538 C CA . PHE A 1 202 ? 6.742 2.491 9.379 1.00 14.25 199 PHE A CA 1
ATOM 1539 C C . PHE A 1 202 ? 7.208 1.196 8.705 1.00 18.57 199 PHE A C 1
ATOM 1540 O O . PHE A 1 202 ? 6.482 0.210 8.636 1.00 17.60 199 PHE A O 1
ATOM 1548 N N . ILE A 1 203 ? 8.432 1.227 8.205 1.00 16.95 200 ILE A N 1
ATOM 1549 C CA . ILE A 1 203 ? 9.017 0.095 7.527 1.00 18.45 200 ILE A CA 1
ATOM 1550 C C . ILE A 1 203 ? 9.941 -0.642 8.498 1.00 22.51 200 ILE A C 1
ATOM 1551 O O . ILE A 1 203 ? 11.006 -0.165 8.836 1.00 23.10 200 ILE A O 1
ATOM 1556 N N . ALA A 1 204 ? 9.521 -1.834 8.887 1.00 19.32 201 ALA A N 1
ATOM 1557 C CA . ALA A 1 204 ? 10.237 -2.665 9.836 1.00 22.44 201 ALA A CA 1
ATOM 1558 C C . ALA A 1 204 ? 10.909 -3.776 9.049 1.00 27.70 201 ALA A C 1
ATOM 1559 O O . ALA A 1 204 ? 10.877 -4.934 9.411 1.00 37.39 201 ALA A O 1
ATOM 1561 N N . LYS A 1 205 ? 11.414 -3.392 7.900 1.00 25.94 202 LYS A N 1
ATOM 1562 C CA . LYS A 1 205 ? 12.187 -4.241 7.041 1.00 22.07 202 LYS A CA 1
ATOM 1563 C C . LYS A 1 205 ? 13.528 -3.551 6.903 1.00 28.14 202 LYS A C 1
ATOM 1564 O O . LYS A 1 205 ? 13.594 -2.336 6.833 1.00 27.48 202 LYS A O 1
ATOM 1570 N N . THR A 1 206 ? 14.599 -4.323 6.874 1.00 26.49 203 THR A N 1
ATOM 1571 C CA . THR A 1 206 ? 15.920 -3.761 6.645 1.00 30.24 203 THR A CA 1
ATOM 1572 C C . THR A 1 206 ? 16.038 -3.269 5.208 1.00 27.08 203 THR A C 1
ATOM 1573 O O . THR A 1 206 ? 15.296 -3.699 4.350 1.00 27.43 203 THR A O 1
ATOM 1577 N N . ALA A 1 207 ? 16.946 -2.333 4.979 1.00 26.14 204 ALA A N 1
ATOM 1578 C CA . ALA A 1 207 ? 17.099 -1.723 3.675 1.00 26.39 204 ALA A CA 1
ATOM 1579 C C . ALA A 1 207 ? 17.503 -2.752 2.634 1.00 26.21 204 ALA A C 1
ATOM 1580 O O . ALA A 1 207 ? 16.934 -2.782 1.560 1.00 25.72 204 ALA A O 1
ATOM 1582 N N . THR A 1 2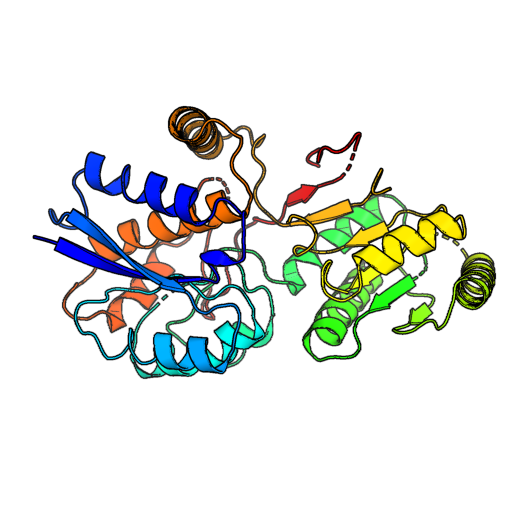08 ? 18.455 -3.614 2.982 1.00 27.46 205 THR A N 1
ATOM 1583 C CA . THR A 1 208 ? 18.841 -4.699 2.060 1.00 26.61 205 THR A CA 1
ATOM 1584 C C . THR A 1 208 ? 17.875 -5.886 2.067 1.00 29.23 205 THR A C 1
ATOM 1585 O O . THR A 1 208 ? 17.964 -6.750 1.202 1.00 31.99 205 THR A O 1
ATOM 1589 N N . GLY A 1 209 ? 16.952 -5.935 3.025 1.00 33.14 206 GLY A N 1
ATOM 1590 C CA . GLY A 1 209 ? 16.038 -7.069 3.107 1.00 35.20 206 GLY A CA 1
ATOM 1591 C C . GLY A 1 209 ? 14.670 -6.758 2.512 1.00 39.21 206 GLY A C 1
ATOM 1592 O O . GLY A 1 209 ? 13.641 -7.104 3.096 1.00 42.08 206 GLY A O 1
ATOM 1593 N N . GLY A 1 210 ? 14.650 -6.079 1.368 1.00 31.50 207 GLY A N 1
ATOM 1594 C CA . GLY A 1 210 ? 13.382 -5.717 0.753 1.00 27.60 207 GLY A CA 1
ATOM 1595 C C . GLY A 1 210 ? 12.890 -4.321 1.023 1.00 25.87 207 GLY A C 1
ATOM 1596 O O . GLY A 1 210 ? 11.871 -3.891 0.474 1.00 32.24 207 GLY A O 1
ATOM 1597 N N . GLY A 1 211 ? 13.590 -3.590 1.876 1.00 26.92 208 GLY A N 1
ATOM 1598 C CA . GLY A 1 211 ? 13.162 -2.250 2.211 1.00 26.60 208 GLY A CA 1
ATOM 1599 C C . GLY A 1 211 ? 13.282 -1.275 1.048 1.00 26.94 208 GLY A C 1
ATOM 1600 O O . GLY A 1 211 ? 12.364 -0.519 0.761 1.00 25.27 208 GLY A O 1
ATOM 1601 N N . THR A 1 212 ? 14.416 -1.277 0.371 1.00 31.73 209 THR A N 1
ATOM 1602 C CA . THR A 1 212 ? 14.640 -0.278 -0.668 1.00 32.95 209 THR A CA 1
ATOM 1603 C C . THR A 1 212 ? 13.688 -0.488 -1.845 1.00 31.29 209 THR A C 1
ATOM 1604 O O . THR A 1 212 ? 13.174 0.489 -2.429 1.00 30.90 209 THR A O 1
ATOM 1608 N N . GLU A 1 213 ? 13.447 -1.756 -2.191 1.00 27.66 210 GLU A N 1
ATOM 1609 C CA . GLU A 1 213 ? 12.459 -2.099 -3.206 1.00 29.10 210 GLU A CA 1
ATOM 1610 C C . GLU A 1 213 ? 11.094 -1.494 -2.899 1.00 27.56 210 GLU A C 1
ATOM 1611 O O . GLU A 1 213 ? 10.428 -0.997 -3.812 1.00 28.93 210 GLU A O 1
ATOM 1617 N N . PHE A 1 214 ? 10.664 -1.564 -1.637 1.00 25.37 211 PHE A N 1
ATOM 1618 C CA . PHE A 1 214 ? 9.373 -0.989 -1.271 1.00 29.56 211 PHE A CA 1
ATOM 1619 C C . PHE A 1 214 ? 9.380 0.531 -1.460 1.00 28.82 211 PHE A C 1
ATOM 1620 O O . PHE A 1 214 ? 8.423 1.115 -1.960 1.00 28.34 211 PHE A O 1
ATOM 1628 N N . LEU A 1 215 ? 10.472 1.169 -1.068 1.00 27.30 212 LEU A N 1
ATOM 1629 C CA . LEU A 1 215 ? 10.597 2.621 -1.183 1.00 33.20 212 LEU A CA 1
ATOM 1630 C C . LEU A 1 215 ? 10.390 3.050 -2.636 1.00 30.59 212 LEU A C 1
ATOM 1631 O O . LEU A 1 215 ? 9.571 3.938 -2.957 1.00 30.31 212 LEU A O 1
ATOM 1636 N N . VAL A 1 216 ? 11.095 2.373 -3.531 1.00 27.34 213 VAL A N 1
ATOM 1637 C CA . VAL A 1 216 ? 10.993 2.643 -4.951 1.00 27.07 213 VAL A CA 1
ATOM 1638 C C . VAL A 1 216 ? 9.582 2.346 -5.460 1.00 31.52 213 VAL A C 1
ATOM 1639 O O . VAL A 1 216 ? 9.003 3.136 -6.234 1.00 29.65 213 VAL A O 1
ATOM 1643 N N . ASP A 1 217 ? 9.023 1.210 -5.035 1.00 25.48 214 ASP A N 1
ATOM 1644 C CA . ASP A 1 217 ? 7.685 0.851 -5.502 1.00 27.23 214 ASP A CA 1
ATOM 1645 C C . ASP A 1 217 ? 6.629 1.857 -4.987 1.00 27.47 214 ASP A C 1
ATOM 1646 O O . ASP A 1 217 ? 5.696 2.196 -5.731 1.00 29.47 214 ASP A O 1
ATOM 1651 N N . ALA A 1 218 ? 6.764 2.262 -3.725 1.00 24.35 215 ALA A N 1
ATOM 1652 C CA . ALA A 1 218 ? 5.891 3.269 -3.106 1.00 26.08 215 ALA A CA 1
ATOM 1653 C C . ALA A 1 218 ? 5.916 4.551 -3.938 1.00 26.95 215 ALA A C 1
ATOM 1654 O O . ALA A 1 218 ? 4.867 5.169 -4.196 1.00 29.56 215 ALA A O 1
ATOM 1656 N N . LYS A 1 219 ? 7.099 4.958 -4.385 1.00 26.82 216 LYS A N 1
ATOM 1657 C CA . LYS A 1 219 ? 7.150 6.178 -5.208 1.00 30.29 216 LYS A CA 1
ATOM 1658 C C . LYS A 1 219 ? 6.497 5.978 -6.561 1.00 34.17 216 LYS A C 1
ATOM 1659 O O . LYS A 1 219 ? 5.861 6.885 -7.094 1.00 39.89 216 LYS A O 1
ATOM 1665 N N . SER A 1 220 ? 6.623 4.784 -7.123 1.00 35.15 217 SER A N 1
ATOM 1666 C CA . SER A 1 220 ? 5.982 4.482 -8.408 1.00 35.59 217 SER A CA 1
ATOM 1667 C C . SER A 1 220 ? 4.467 4.569 -8.345 1.00 35.18 217 SER A C 1
ATOM 1668 O O . SER A 1 220 ? 3.827 5.048 -9.276 1.00 38.68 217 SER A O 1
ATOM 1671 N N . VAL A 1 221 ? 3.895 4.080 -7.247 1.00 28.39 218 VAL A N 1
ATOM 1672 C CA . VAL A 1 221 ? 2.437 3.988 -7.091 1.00 26.98 218 VAL A CA 1
ATOM 1673 C C . VAL A 1 221 ? 1.863 5.355 -6.650 1.00 34.87 218 VAL A C 1
ATOM 1674 O O . VAL A 1 221 ? 0.664 5.635 -6.805 1.00 39.17 218 VAL A O 1
ATOM 1678 N N . GLY A 1 222 ? 2.742 6.217 -6.148 1.00 30.94 219 GLY A N 1
ATOM 1679 C CA . GLY A 1 222 ? 2.367 7.581 -5.802 1.00 33.75 219 GLY A CA 1
ATOM 1680 C C . GLY A 1 222 ? 2.026 7.762 -4.337 1.00 29.69 219 GLY A C 1
ATOM 1681 O O . GLY A 1 222 ? 1.310 8.697 -3.968 1.00 29.96 219 GLY A O 1
ATOM 1682 N N . ILE A 1 223 ? 2.558 6.894 -3.482 1.00 25.90 220 ILE A N 1
ATOM 1683 C CA . ILE A 1 223 ? 2.253 6.997 -2.073 1.00 25.05 220 ILE A CA 1
ATOM 1684 C C . ILE A 1 223 ? 2.856 8.275 -1.501 1.00 27.93 220 ILE A C 1
ATOM 1685 O O . ILE A 1 223 ? 4.064 8.534 -1.638 1.00 27.45 220 ILE A O 1
ATOM 1690 N N . GLU A 1 224 ? 2.010 9.093 -0.876 1.00 28.97 221 GLU A N 1
ATOM 1691 C CA . GLU A 1 224 ? 2.407 10.463 -0.560 1.00 37.22 221 GLU A CA 1
ATOM 1692 C C . GLU A 1 224 ? 2.921 10.609 0.884 1.00 31.82 221 GLU A C 1
ATOM 1693 O O . GLU A 1 224 ? 3.704 11.522 1.203 1.00 31.72 221 GLU A O 1
ATOM 1699 N N . VAL A 1 225 ? 2.501 9.688 1.752 1.00 23.41 222 VAL A N 1
ATOM 1700 C CA . VAL A 1 225 ? 2.681 9.869 3.185 1.00 20.57 222 VAL A CA 1
ATOM 1701 C C . VAL A 1 225 ? 4.114 9.645 3.649 1.00 20.97 222 VAL A C 1
ATOM 1702 O O . VAL A 1 225 ? 4.889 8.998 2.941 1.00 22.46 222 VAL A O 1
ATOM 1706 N N . PRO A 1 226 ? 4.485 10.222 4.812 1.00 19.24 223 PRO A N 1
ATOM 1707 C CA . PRO A 1 226 ? 5.861 10.018 5.283 1.00 20.14 223 PRO A CA 1
ATOM 1708 C C . PRO A 1 226 ? 6.229 8.565 5.479 1.00 20.84 223 PRO A C 1
ATOM 1709 O O . PRO A 1 226 ? 5.402 7.772 5.930 1.00 20.22 223 PRO A O 1
ATOM 1713 N N . LEU A 1 227 ? 7.483 8.225 5.150 1.00 15.17 224 LEU A N 1
ATOM 1714 C CA . LEU A 1 227 ? 8.016 6.878 5.344 1.00 14.20 224 LEU A CA 1
ATOM 1715 C C . LEU A 1 227 ? 9.061 6.969 6.460 1.00 18.23 224 LEU A C 1
ATOM 1716 O O . LEU A 1 227 ? 9.844 7.941 6.516 1.00 17.27 224 LEU A O 1
ATOM 1721 N N . ILE A 1 228 ? 9.030 5.979 7.349 1.00 15.32 225 ILE A N 1
ATOM 1722 C CA . ILE A 1 228 ? 9.918 5.950 8.523 1.00 19.05 225 ILE A CA 1
ATOM 1723 C C . ILE A 1 228 ? 10.549 4.582 8.612 1.00 20.81 225 ILE A C 1
ATOM 1724 O O . ILE A 1 228 ? 9.879 3.558 8.357 1.00 15.97 225 ILE A O 1
ATOM 1729 N N . ALA A 1 229 ? 11.837 4.531 8.971 1.00 16.53 226 ALA A N 1
ATOM 1730 C CA . ALA A 1 229 ? 12.549 3.250 9.057 1.00 17.67 226 ALA A CA 1
ATOM 1731 C C . ALA A 1 229 ? 13.613 3.296 10.156 1.00 17.01 226 ALA A C 1
ATOM 1732 O O . ALA A 1 229 ? 13.909 4.363 10.714 1.00 16.37 226 ALA A O 1
ATOM 1734 N N . GLY A 1 230 ? 14.226 2.146 10.435 1.00 17.48 227 GLY A N 1
ATOM 1735 C CA . GLY A 1 230 ? 15.224 2.066 11.479 1.00 16.40 227 GLY A CA 1
ATOM 1736 C C . GLY A 1 230 ? 16.654 2.044 11.020 1.00 20.10 227 GLY A C 1
ATOM 1737 O O . GLY A 1 230 ? 16.960 2.489 9.917 1.00 20.72 227 GLY A O 1
ATOM 1738 N N A ASN A 1 231 ? 17.569 1.523 11.837 0.60 19.01 228 ASN A N 1
ATOM 1739 N N B ASN A 1 231 ? 17.513 1.491 11.874 0.40 19.09 228 ASN A N 1
ATOM 1740 C CA A ASN A 1 231 ? 18.974 1.842 11.622 0.60 20.44 228 ASN A CA 1
ATOM 1741 C CA B ASN A 1 231 ? 18.957 1.570 11.728 0.40 21.88 228 ASN A CA 1
ATOM 1742 C C A ASN A 1 231 ? 19.695 1.266 10.395 0.60 22.45 228 ASN A C 1
ATOM 1743 C C B ASN A 1 231 ? 19.572 1.310 10.376 0.40 21.86 228 ASN A C 1
ATOM 1744 O O A ASN A 1 231 ? 20.776 1.780 10.029 0.60 23.19 228 ASN A O 1
ATOM 1745 O O B ASN A 1 231 ? 20.436 2.066 9.908 0.40 22.05 228 ASN A O 1
ATOM 1754 N N . SER A 1 232 ? 19.170 0.199 9.777 1.00 21.70 229 SER A N 1
ATOM 1755 C CA . SER A 1 232 ? 19.858 -0.342 8.607 1.00 21.79 229 SER A CA 1
ATOM 1756 C C . SER A 1 232 ? 19.789 0.633 7.421 1.00 25.64 229 SER A C 1
ATOM 1757 O O . SER A 1 232 ? 20.476 0.457 6.399 1.00 31.08 229 SER A O 1
ATOM 1760 N N . TRP A 1 233 ? 18.956 1.649 7.564 1.00 20.87 230 TRP A N 1
ATOM 1761 C CA . TRP A 1 233 ? 18.730 2.626 6.493 1.00 25.91 230 TRP A CA 1
ATOM 1762 C C . TRP A 1 233 ? 19.733 3.787 6.562 1.00 32.78 230 TRP A C 1
ATOM 1763 O O . TRP A 1 233 ? 19.791 4.612 5.644 1.00 35.04 230 TRP A O 1
ATOM 1774 N N . ASP A 1 234 ? 20.536 3.834 7.629 1.00 37.60 231 ASP A N 1
ATOM 1775 C CA . ASP A 1 234 ? 21.640 4.797 7.716 1.00 45.41 231 ASP A CA 1
ATOM 1776 C C . ASP A 1 234 ? 22.701 4.446 6.663 1.00 48.97 231 ASP A C 1
ATOM 1777 O O . ASP A 1 234 ? 23.154 5.312 5.909 1.00 52.15 231 ASP A O 1
ATOM 1782 N N . ALA A 1 235 ? 23.071 3.168 6.617 1.00 48.28 232 ALA A N 1
ATOM 1783 C CA . ALA A 1 235 ? 23.968 2.628 5.585 1.00 45.78 232 ALA A CA 1
ATOM 1784 C C . ALA A 1 235 ? 23.394 2.739 4.163 1.00 48.68 232 ALA A C 1
ATOM 1785 O O . ALA A 1 235 ? 23.727 1.937 3.272 1.00 50.50 232 ALA A O 1
ATOM 1795 N N . THR A 1 248 ? 15.013 9.050 -4.603 1.00 50.54 245 THR A N 1
ATOM 1796 C CA . THR A 1 248 ? 13.663 8.623 -4.287 1.00 50.01 245 THR A CA 1
ATOM 1797 C C . THR A 1 248 ? 13.365 8.800 -2.791 1.00 53.97 245 THR A C 1
ATOM 1798 O O . THR A 1 248 ? 12.204 8.947 -2.397 1.00 59.77 245 THR A O 1
ATOM 1802 N N . ALA A 1 249 ? 14.417 8.836 -1.967 1.00 47.17 246 ALA A N 1
ATOM 1803 C CA . ALA A 1 249 ? 14.272 8.826 -0.504 1.00 38.47 246 ALA A CA 1
ATOM 1804 C C . ALA A 1 249 ? 13.994 10.177 0.162 1.00 35.46 246 ALA A C 1
ATOM 1805 O O . ALA A 1 249 ? 14.064 10.279 1.400 1.00 37.15 246 ALA A O 1
ATOM 1807 N N . GLU A 1 250 ? 13.701 11.202 -0.633 1.00 36.37 247 GLU A N 1
ATOM 1808 C CA . GLU A 1 250 ? 13.410 12.530 -0.084 1.00 35.73 247 GLU A CA 1
ATOM 1809 C C . GLU A 1 250 ? 12.337 12.453 1.014 1.00 31.18 247 GLU A C 1
ATOM 1810 O O . GLU A 1 250 ? 11.219 11.962 0.781 1.00 32.75 247 GLU A O 1
ATOM 1816 N N . GLY A 1 251 ? 12.701 12.907 2.208 1.00 27.48 248 GLY A N 1
ATOM 1817 C CA . GLY A 1 251 ? 11.776 12.974 3.321 1.00 23.05 248 GLY A CA 1
ATOM 1818 C C . GLY A 1 251 ? 11.745 11.727 4.185 1.00 22.98 248 GLY A C 1
ATOM 1819 O O . GLY A 1 251 ? 11.096 11.737 5.237 1.00 24.99 248 GLY A O 1
ATOM 1820 N N . LEU A 1 252 ? 12.451 10.669 3.775 1.00 21.26 249 LEU A N 1
ATOM 1821 C CA . LEU A 1 252 ? 12.604 9.488 4.647 1.00 19.05 249 LEU A CA 1
ATOM 1822 C C . LEU A 1 252 ? 13.155 9.815 6.036 1.00 21.58 249 LEU A C 1
ATOM 1823 O O . LEU A 1 252 ? 14.187 10.481 6.161 1.00 23.69 249 LEU A O 1
ATOM 1828 N N . LEU A 1 253 ? 12.467 9.359 7.083 1.00 14.18 250 LEU A N 1
ATOM 1829 C CA . LEU A 1 253 ? 12.958 9.535 8.438 1.00 16.44 250 LEU A CA 1
ATOM 1830 C C . LEU A 1 253 ? 13.595 8.232 8.909 1.00 21.25 250 LEU A C 1
ATOM 1831 O O . LEU A 1 253 ? 12.972 7.168 8.797 1.00 16.31 250 LEU A O 1
ATOM 1836 N N . VAL A 1 254 ? 14.810 8.331 9.446 1.00 14.22 251 VAL A N 1
ATOM 1837 C CA . VAL A 1 254 ? 15.565 7.176 9.886 1.00 12.94 251 VAL A CA 1
ATOM 1838 C C . VAL A 1 254 ? 15.934 7.276 11.366 1.00 17.49 251 VAL A C 1
ATOM 1839 O O . VAL A 1 254 ? 16.464 8.266 11.802 1.00 18.26 251 VAL A O 1
ATOM 1843 N N . GLY A 1 255 ? 15.641 6.228 12.115 1.00 16.55 252 GLY A N 1
ATOM 1844 C CA . GLY A 1 255 ? 16.027 6.180 13.502 1.00 16.63 252 GLY A CA 1
ATOM 1845 C C . GLY A 1 255 ? 17.363 5.471 13.574 1.00 15.82 252 GLY A C 1
ATOM 1846 O O . GLY A 1 255 ? 17.494 4.338 13.188 1.00 17.17 252 GLY A O 1
ATOM 1847 N N . SER A 1 256 ? 18.352 6.168 14.098 1.00 15.94 253 SER A N 1
ATOM 1848 C CA . SER A 1 256 ? 19.723 5.722 14.018 1.00 19.27 253 SER A CA 1
ATOM 1849 C C . SER A 1 256 ? 20.479 6.287 15.187 1.00 16.57 253 SER A C 1
ATOM 1850 O O . SER A 1 256 ? 19.903 6.516 16.219 1.00 16.26 253 SER A O 1
ATOM 1853 N N . PHE A 1 257 ? 21.783 6.411 15.021 1.00 14.83 254 PHE A N 1
ATOM 1854 C CA . PHE A 1 257 ? 22.665 6.962 16.032 1.00 14.31 254 PHE A CA 1
ATOM 1855 C C . PHE A 1 257 ? 23.845 7.698 15.378 1.00 21.98 254 PHE A C 1
ATOM 1856 O O . PHE A 1 257 ? 24.111 7.536 14.205 1.00 19.07 254 PHE A O 1
ATOM 1864 N N . PHE A 1 258 ? 24.502 8.541 16.164 1.00 15.61 255 PHE A N 1
ATOM 1865 C CA . PHE A 1 258 ? 25.597 9.403 15.742 1.00 15.98 255 PHE A CA 1
ATOM 1866 C C . PHE A 1 258 ? 25.110 10.657 15.027 1.00 18.69 255 PHE A C 1
ATOM 1867 O O . PHE A 1 258 ? 24.544 10.590 13.959 1.00 16.81 255 PHE A O 1
ATOM 1875 N N . ASN A 1 259 ? 25.351 11.797 15.646 1.00 15.36 256 ASN A N 1
ATOM 1876 C CA . ASN A 1 259 ? 25.039 13.089 15.019 1.00 16.61 256 ASN A CA 1
ATOM 1877 C C . ASN A 1 259 ? 26.344 13.848 14.844 1.00 16.45 256 ASN A C 1
ATOM 1878 O O . ASN A 1 259 ? 26.924 14.318 15.832 1.00 16.41 256 ASN A O 1
ATOM 1883 N N . PRO A 1 260 ? 26.830 13.984 13.601 1.00 17.62 257 PRO A N 1
ATOM 1884 C CA . PRO A 1 260 ? 28.108 14.667 13.397 1.00 18.97 257 PRO A CA 1
ATOM 1885 C C . PRO A 1 260 ? 28.018 16.170 13.577 1.00 18.86 257 PRO A C 1
ATOM 1886 O O . PRO A 1 260 ? 29.051 16.842 13.534 1.00 19.97 257 PRO A O 1
ATOM 1890 N N . GLN A 1 261 ? 26.796 16.681 13.709 1.00 17.75 258 GLN A N 1
ATOM 1891 C CA . GLN A 1 261 ? 26.547 18.097 13.975 1.00 17.64 258 GLN A CA 1
ATOM 1892 C C . GLN A 1 261 ? 26.271 18.354 15.461 1.00 17.85 258 GLN A C 1
ATOM 1893 O O . GLN A 1 261 ? 25.871 19.472 15.816 1.00 18.72 258 GLN A O 1
ATOM 1899 N N . ARG A 1 262 ? 26.488 17.364 16.319 1.00 16.02 259 ARG A N 1
ATOM 1900 C CA . ARG A 1 262 ? 26.211 17.550 17.759 1.00 15.30 259 ARG A CA 1
ATOM 1901 C C . ARG A 1 262 ? 27.215 18.568 18.272 1.00 16.95 259 ARG A C 1
ATOM 1902 O O . ARG A 1 262 ? 28.421 18.421 18.047 1.00 17.43 259 ARG A O 1
ATOM 1910 N N . PRO A 1 263 ? 26.726 19.624 18.922 1.00 18.15 260 PRO A N 1
ATOM 1911 C CA . PRO A 1 263 ? 27.641 20.704 19.310 1.00 20.48 260 PRO A CA 1
ATOM 1912 C C . PRO A 1 263 ? 28.316 20.333 20.622 1.00 20.77 260 PRO A C 1
ATOM 1913 O O . PRO A 1 263 ? 28.033 20.869 21.683 1.00 21.86 260 PRO A O 1
ATOM 1917 N N . ASP A 1 264 ? 29.219 19.362 20.521 1.00 17.13 261 ASP A N 1
ATOM 1918 C CA . ASP A 1 264 ? 29.942 18.817 21.662 1.00 20.41 261 ASP A CA 1
ATOM 1919 C C . ASP A 1 264 ? 31.418 18.649 21.289 1.00 21.65 261 ASP A C 1
ATOM 1920 O O . ASP A 1 264 ? 31.730 18.240 20.169 1.00 20.90 261 ASP A O 1
ATOM 1925 N N A SER A 1 265 ? 32.311 18.970 22.227 0.53 22.74 262 SER A N 1
ATOM 1926 N N B SER A 1 265 ? 32.329 18.974 22.205 0.47 22.60 262 SER A N 1
ATOM 1927 C CA A SER A 1 265 ? 33.753 18.954 21.969 0.53 20.62 262 SER A CA 1
ATOM 1928 C CA B SER A 1 265 ? 33.748 18.966 21.848 0.47 20.74 262 SER A CA 1
ATOM 1929 C C A SER A 1 265 ? 34.232 17.602 21.462 0.53 19.34 262 SER A C 1
ATOM 1930 C C B SER A 1 265 ? 34.254 17.584 21.444 0.47 19.31 262 SER A C 1
ATOM 1931 O O A SER A 1 265 ? 35.016 17.525 20.518 0.53 20.08 262 SER A O 1
ATOM 1932 O O B SER A 1 265 ? 35.071 17.470 20.533 0.47 20.19 262 SER A O 1
ATOM 1937 N N . ARG A 1 266 ? 33.755 16.526 22.076 1.00 18.44 263 ARG A N 1
ATOM 1938 C CA . ARG A 1 266 ? 34.218 15.187 21.687 1.00 18.47 263 ARG A CA 1
ATOM 1939 C C . ARG A 1 266 ? 33.787 14.810 20.293 1.00 15.40 263 ARG A C 1
ATOM 1940 O O . ARG A 1 266 ? 34.568 14.241 19.506 1.00 20.60 263 ARG A O 1
ATOM 1948 N N . THR A 1 267 ? 32.517 15.058 19.984 1.00 16.61 264 THR A N 1
ATOM 1949 C CA . THR A 1 267 ? 31.983 14.764 18.652 1.00 18.20 264 THR A CA 1
ATOM 1950 C C . THR A 1 267 ? 32.776 15.599 17.649 1.00 15.81 264 THR A C 1
ATOM 1951 O O . THR A 1 267 ? 33.259 15.065 16.651 1.00 17.19 264 THR A O 1
ATOM 1955 N N . GLN A 1 268 ? 32.936 16.897 17.901 1.00 13.33 265 GLN A N 1
ATOM 1956 C CA . GLN A 1 268 ? 33.612 17.727 16.902 1.00 14.67 265 GLN A CA 1
ATOM 1957 C C . GLN A 1 268 ? 35.096 17.409 16.776 1.00 16.41 265 GLN A C 1
ATOM 1958 O O . GLN A 1 268 ? 35.629 17.494 15.668 1.00 18.31 265 GLN A O 1
ATOM 1964 N N . ASP A 1 269 ? 35.774 17.023 17.870 1.00 15.72 266 ASP A N 1
ATOM 1965 C CA . ASP A 1 269 ? 37.185 16.647 17.736 1.00 16.99 266 ASP A CA 1
ATOM 1966 C C . ASP A 1 269 ? 37.327 15.422 16.813 1.00 18.72 266 ASP A C 1
ATOM 1967 O O . ASP A 1 269 ? 38.229 15.368 15.934 1.00 18.73 266 ASP A O 1
ATOM 1972 N N . PHE A 1 270 ? 36.435 14.454 17.009 1.00 17.18 267 PHE A N 1
ATOM 1973 C CA . PHE A 1 270 ? 36.418 13.246 16.191 1.00 17.43 267 PHE A CA 1
ATOM 1974 C C . PHE A 1 270 ? 36.125 13.556 14.720 1.00 16.04 267 PHE A C 1
ATOM 1975 O O . PHE A 1 270 ? 36.824 13.034 13.802 1.00 18.61 267 PHE A O 1
ATOM 1983 N N . VAL A 1 271 ? 35.094 14.361 14.471 1.00 16.55 268 VAL A N 1
ATOM 1984 C CA . VAL A 1 271 ? 34.697 14.653 13.081 1.00 16.33 268 VAL A CA 1
ATOM 1985 C C . VAL A 1 271 ? 35.867 15.312 12.325 1.00 20.27 268 VAL A C 1
ATOM 1986 O O . VAL A 1 271 ? 36.167 14.948 11.169 1.00 21.07 268 VAL A O 1
ATOM 1990 N N . GLU A 1 272 ? 36.523 16.292 12.963 1.00 20.89 269 GLU A N 1
ATOM 1991 C CA . GLU A 1 272 ? 37.656 16.971 12.349 1.00 18.12 269 GLU A CA 1
ATOM 1992 C C . GLU A 1 272 ? 38.847 16.032 12.123 1.00 22.95 269 GLU A C 1
ATOM 1993 O O . GLU A 1 272 ? 39.458 16.036 11.040 1.00 24.06 269 GLU A O 1
ATOM 1999 N N . ALA A 1 273 ? 39.182 15.244 13.144 1.00 21.96 270 ALA A N 1
ATOM 2000 C CA . ALA A 1 273 ? 40.290 14.291 13.038 1.00 21.28 270 ALA A CA 1
ATOM 2001 C C . ALA A 1 273 ? 40.006 13.277 11.935 1.00 17.57 270 ALA A C 1
ATOM 2002 O O . ALA A 1 273 ? 40.904 12.950 11.138 1.00 22.65 270 ALA A O 1
ATOM 2004 N N . PHE A 1 274 ? 38.761 12.818 11.862 1.00 16.04 271 PHE A N 1
ATOM 2005 C CA . PHE A 1 274 ? 38.434 11.765 10.904 1.00 21.74 271 PHE A CA 1
ATOM 2006 C C . PHE A 1 274 ? 38.541 12.362 9.486 1.00 18.57 271 PHE A C 1
ATOM 2007 O O . PHE A 1 274 ? 39.199 11.784 8.596 1.00 22.46 271 PHE A O 1
ATOM 2015 N N . ARG A 1 275 ? 37.913 13.517 9.289 1.00 17.06 272 ARG A N 1
ATOM 2016 C CA . ARG A 1 275 ? 38.027 14.210 8.015 1.00 20.58 272 ARG A CA 1
ATOM 2017 C C . ARG A 1 275 ? 39.468 14.467 7.569 1.00 25.31 272 ARG A C 1
ATOM 2018 O O . ARG A 1 275 ? 39.805 14.298 6.391 1.00 28.24 272 ARG A O 1
ATOM 2026 N N . ARG A 1 276 ? 40.315 14.913 8.491 1.00 24.46 273 ARG A N 1
ATOM 2027 C CA . ARG A 1 276 ? 41.710 15.182 8.156 1.00 27.00 273 ARG A CA 1
ATOM 2028 C C . ARG A 1 276 ? 42.497 13.936 7.760 1.00 27.88 273 ARG A C 1
ATOM 2029 O O . ARG A 1 276 ? 43.318 13.973 6.829 1.00 27.42 273 ARG A O 1
ATOM 2037 N N . GLU A 1 277 ? 42.259 12.842 8.466 1.00 22.93 274 GLU A N 1
ATOM 2038 C CA . GLU A 1 277 ? 42.983 11.606 8.183 1.00 25.04 274 GLU A CA 1
ATOM 2039 C C . GLU A 1 277 ? 42.449 10.873 6.938 1.00 23.70 274 GLU A C 1
ATOM 2040 O O . GLU A 1 277 ? 43.250 10.318 6.154 1.00 26.03 274 GLU A O 1
ATOM 2046 N N . TYR A 1 278 ? 41.129 10.896 6.729 1.00 21.59 275 TYR A N 1
ATOM 2047 C CA . TYR A 1 278 ? 40.499 10.010 5.716 1.00 19.68 275 TYR A CA 1
ATOM 2048 C C . TYR A 1 278 ? 39.853 10.755 4.556 1.00 25.71 275 TYR A C 1
ATOM 2049 O O . TYR A 1 278 ? 39.556 10.152 3.525 1.00 25.36 275 TYR A O 1
ATOM 2058 N N . GLY A 1 279 ? 39.659 12.064 4.694 1.00 26.05 276 GLY A N 1
ATOM 2059 C CA . GLY A 1 279 ? 39.299 12.855 3.529 1.00 28.24 276 GLY A CA 1
ATOM 2060 C C . GLY A 1 279 ? 37.838 12.711 3.150 1.00 29.34 276 GLY A C 1
ATOM 2061 O O . GLY A 1 279 ? 37.454 13.029 2.027 1.00 35.53 276 GLY A O 1
ATOM 2062 N N . GLN A 1 280 ? 37.018 12.282 4.105 1.00 28.70 277 GLN A N 1
ATOM 2063 C CA . GLN A 1 280 ? 35.572 12.228 3.910 1.00 31.58 277 GLN A CA 1
ATOM 2064 C C . GLN A 1 280 ? 34.913 12.188 5.293 1.00 26.80 277 GLN A C 1
ATOM 2065 O O . GLN A 1 280 ? 35.589 11.921 6.300 1.00 20.51 277 GLN A O 1
ATOM 2071 N N . PRO A 1 281 ? 33.603 12.474 5.363 1.00 26.79 278 PRO A N 1
ATOM 2072 C CA . PRO A 1 281 ? 32.921 12.509 6.657 1.00 24.83 278 PRO A CA 1
ATOM 2073 C C . PRO A 1 281 ? 32.832 11.113 7.286 1.00 22.73 278 PRO A C 1
ATOM 2074 O O . PRO A 1 281 ? 32.722 10.139 6.542 1.00 21.15 278 PRO A O 1
ATOM 2078 N N . PRO A 1 282 ? 32.871 11.027 8.612 1.00 20.79 279 PRO A N 1
ATOM 2079 C CA . PRO A 1 282 ? 32.691 9.687 9.193 1.00 20.94 279 PRO A CA 1
ATOM 2080 C C . PRO A 1 282 ? 31.240 9.220 9.087 1.00 23.76 279 PRO A C 1
ATOM 2081 O O . PRO A 1 282 ? 30.315 10.044 9.063 1.00 22.03 279 PRO A O 1
ATOM 2085 N N . THR A 1 283 ? 31.054 7.905 9.023 1.00 20.92 280 THR A N 1
ATOM 2086 C CA . THR A 1 283 ? 29.731 7.281 9.097 1.00 22.46 280 THR A CA 1
ATOM 2087 C C . THR A 1 283 ? 29.362 6.982 10.562 1.00 18.80 280 THR A C 1
ATOM 2088 O O . THR A 1 283 ? 30.207 7.061 11.468 1.00 17.28 280 THR A O 1
ATOM 2092 N N . SER A 1 284 ? 28.099 6.624 10.793 1.00 17.42 281 SER A N 1
ATOM 2093 C CA . SER A 1 284 ? 27.672 6.183 12.130 1.00 16.04 281 SER A CA 1
ATOM 2094 C C . SER A 1 284 ? 28.471 4.947 12.605 1.00 15.83 281 SER A C 1
ATOM 2095 O O . SER A 1 284 ? 28.736 4.788 13.799 1.00 15.02 281 SER A O 1
ATOM 2098 N N . TYR A 1 285 ? 28.829 4.065 11.680 1.00 17.21 282 TYR A N 1
ATOM 2099 C CA . TYR A 1 285 ? 29.647 2.896 12.063 1.00 12.84 282 TYR A CA 1
ATOM 2100 C C . TYR A 1 285 ? 31.099 3.232 12.419 1.00 14.82 282 TYR A C 1
ATOM 2101 O O . TYR A 1 285 ? 31.666 2.635 13.368 1.00 14.59 282 TYR A O 1
ATOM 2110 N N . ALA A 1 286 ? 31.683 4.212 11.696 1.00 15.60 283 ALA A N 1
ATOM 2111 C CA . ALA A 1 286 ? 33.019 4.708 12.067 1.00 14.77 283 ALA A CA 1
ATOM 2112 C C . ALA A 1 286 ? 32.954 5.252 13.489 1.00 15.42 283 ALA A C 1
ATOM 2113 O O . ALA A 1 286 ? 33.872 5.023 14.295 1.00 13.85 283 ALA A O 1
ATOM 2115 N N . ALA A 1 287 ? 31.878 5.989 13.778 1.00 14.27 284 ALA A N 1
ATOM 2116 C CA . ALA A 1 287 ? 31.707 6.580 15.124 1.00 14.04 284 ALA A CA 1
ATOM 2117 C C . ALA A 1 287 ? 31.503 5.533 16.234 1.00 14.99 284 ALA A C 1
ATOM 2118 O O . ALA A 1 287 ? 32.096 5.634 17.313 1.00 14.47 284 ALA A O 1
ATOM 2120 N N . ALA A 1 288 ? 30.669 4.538 15.976 1.00 13.53 285 ALA A N 1
ATOM 2121 C CA . ALA A 1 288 ? 30.443 3.433 16.923 1.00 11.83 285 ALA A CA 1
ATOM 2122 C C . ALA A 1 288 ? 31.720 2.606 17.144 1.00 16.02 285 ALA A C 1
ATOM 2123 O O . ALA A 1 288 ? 32.042 2.228 18.277 1.00 14.25 285 ALA A O 1
ATOM 2125 N N . GLY A 1 289 ? 32.451 2.330 16.063 1.00 13.34 286 GLY A N 1
ATOM 2126 C CA . GLY A 1 289 ? 33.755 1.658 16.185 1.00 10.52 286 GLY A CA 1
ATOM 2127 C C . GLY A 1 289 ? 34.753 2.459 17.004 1.00 13.29 286 GLY A C 1
ATOM 2128 O O . GLY A 1 289 ? 35.489 1.906 17.850 1.00 13.65 286 GLY A O 1
ATOM 2129 N N . TYR A 1 290 ? 34.827 3.768 16.754 1.00 12.29 287 TYR A N 1
ATOM 2130 C CA . TYR A 1 290 ? 35.724 4.641 17.477 1.00 12.73 287 TYR A CA 1
ATOM 2131 C C . TYR A 1 290 ? 35.365 4.621 18.973 1.00 13.66 287 TYR A C 1
ATOM 2132 O O . TYR A 1 290 ? 36.247 4.393 19.841 1.00 12.69 287 TYR A O 1
ATOM 2141 N N . ASP A 1 291 ? 34.091 4.827 19.298 1.00 12.46 288 ASP A N 1
ATOM 2142 C CA . ASP A 1 291 ? 33.726 4.832 20.713 1.00 15.30 288 ASP A CA 1
ATOM 2143 C C . ASP A 1 291 ? 33.981 3.452 21.349 1.00 12.23 288 ASP A C 1
ATOM 2144 O O . ASP A 1 291 ? 34.368 3.400 22.560 1.00 14.37 288 ASP A O 1
ATOM 2149 N N . ALA A 1 292 ? 33.861 2.374 20.580 1.00 11.91 289 ALA A N 1
ATOM 2150 C CA . ALA A 1 292 ? 34.042 1.060 21.204 1.00 10.82 289 ALA A CA 1
ATOM 2151 C C . ALA A 1 292 ? 35.502 0.879 21.613 1.00 13.91 289 ALA A C 1
ATOM 2152 O O . ALA A 1 292 ? 35.791 0.317 22.642 1.00 16.14 289 ALA A O 1
ATOM 2154 N N . VAL A 1 293 ? 36.421 1.277 20.742 1.00 11.68 290 VAL A N 1
ATOM 2155 C CA . VAL A 1 293 ? 37.848 1.171 21.028 1.00 14.17 290 VAL A CA 1
ATOM 2156 C C . VAL A 1 293 ? 38.196 2.071 22.206 1.00 18.25 290 VAL A C 1
ATOM 2157 O O . VAL A 1 293 ? 38.900 1.641 23.128 1.00 18.20 290 VAL A O 1
ATOM 2161 N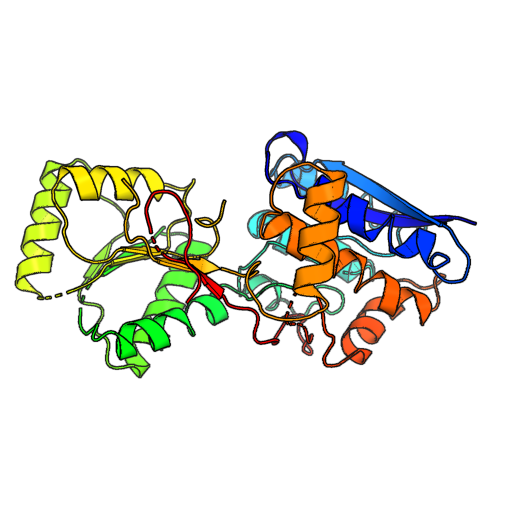 N . ILE A 1 294 ? 37.660 3.292 22.224 1.00 14.92 291 ILE A N 1
ATOM 2162 C CA . ILE A 1 294 ? 38.046 4.215 23.285 1.00 15.70 291 ILE A CA 1
ATOM 2163 C C . ILE A 1 294 ? 37.504 3.698 24.632 1.00 19.80 291 ILE A C 1
ATOM 2164 O O . ILE A 1 294 ? 38.208 3.760 25.673 1.00 20.64 291 ILE A O 1
ATOM 2169 N N A LEU A 1 295 ? 36.278 3.193 24.612 0.43 17.59 292 LEU A N 1
ATOM 2170 N N B LEU A 1 295 ? 36.255 3.214 24.610 0.57 17.53 292 LEU A N 1
ATOM 2171 C CA A LEU A 1 295 ? 35.651 2.698 25.824 0.43 16.36 292 LEU A CA 1
ATOM 2172 C CA B LEU A 1 295 ? 35.584 2.674 25.799 0.57 16.90 292 LEU A CA 1
ATOM 2173 C C A LEU A 1 295 ? 36.377 1.463 26.352 0.43 16.07 292 LEU A C 1
ATOM 2174 C C B LEU A 1 295 ? 36.381 1.482 26.340 0.57 16.15 292 LEU A C 1
ATOM 2175 O O A LEU A 1 295 ? 36.654 1.348 27.545 0.43 17.45 292 LEU A O 1
ATOM 2176 O O B LEU A 1 295 ? 36.732 1.431 27.521 0.57 17.02 292 LEU A O 1
ATOM 2185 N N . LEU A 1 296 ? 36.707 0.542 25.459 1.00 14.24 293 LEU A N 1
ATOM 2186 C CA . LEU A 1 296 ? 37.426 -0.667 25.914 1.00 14.53 293 LEU A CA 1
ATOM 2187 C C . LEU A 1 296 ? 38.816 -0.311 26.447 1.00 14.48 293 LEU A C 1
ATOM 2188 O O . LEU A 1 296 ? 39.316 -0.885 27.441 1.00 15.38 293 LEU A O 1
ATOM 2193 N N . ALA A 1 297 ? 39.466 0.655 25.821 1.00 14.35 294 ALA A N 1
ATOM 2194 C CA . ALA A 1 297 ? 40.809 1.007 26.292 1.00 20.57 294 ALA A CA 1
ATOM 2195 C C . ALA A 1 297 ? 40.741 1.635 27.670 1.00 23.56 294 ALA A C 1
ATOM 2196 O O . ALA A 1 297 ? 41.588 1.351 28.531 1.00 21.84 294 ALA A O 1
ATOM 2198 N N . GLU A 1 298 ? 39.719 2.464 27.898 1.00 20.30 295 GLU A N 1
ATOM 2199 C CA . GLU A 1 298 ? 39.565 3.087 29.213 1.00 22.40 295 GLU A CA 1
ATOM 2200 C C . GLU A 1 298 ? 39.321 1.991 30.249 1.00 19.62 295 GLU A C 1
ATOM 2201 O O . GLU A 1 298 ? 39.965 2.001 31.298 1.00 26.16 295 GLU A O 1
ATOM 2207 N N . ALA A 1 299 ? 38.440 1.033 29.954 1.00 17.79 296 ALA A N 1
ATOM 2208 C CA . ALA A 1 299 ? 38.189 -0.044 30.951 1.00 19.91 296 ALA A CA 1
ATOM 2209 C C . ALA A 1 299 ? 39.436 -0.892 31.152 1.00 17.69 296 ALA A C 1
ATOM 2210 O O . ALA A 1 299 ? 39.759 -1.311 32.290 1.00 20.42 296 ALA A O 1
ATOM 2212 N N . LEU A 1 300 ? 40.149 -1.160 30.057 1.00 16.03 297 LEU A N 1
ATOM 2213 C CA . LEU A 1 300 ? 41.348 -2.020 30.157 1.00 16.25 297 LEU A CA 1
ATOM 2214 C C . LEU A 1 300 ? 42.453 -1.391 30.964 1.00 16.58 297 LEU A C 1
ATOM 2215 O O . LEU A 1 300 ? 43.167 -2.110 31.657 1.00 20.27 297 LEU A O 1
ATOM 2220 N N . GLU A 1 301 ? 42.634 -0.073 30.866 1.00 17.04 298 GLU A N 1
ATOM 2221 C CA . GLU A 1 301 ? 43.624 0.658 31.669 1.00 17.40 298 GLU A CA 1
ATOM 2222 C C . GLU A 1 301 ? 43.500 0.295 33.172 1.00 21.37 298 GLU A C 1
ATOM 2223 O O . GLU A 1 301 ? 44.476 0.216 33.899 1.00 26.42 298 GLU A O 1
ATOM 2229 N N . LYS A 1 302 ? 42.268 0.059 33.615 1.00 23.39 299 LYS A N 1
ATOM 2230 C CA . LYS A 1 302 ? 42.005 -0.082 35.029 1.00 27.34 299 LYS A CA 1
ATOM 2231 C C . LYS A 1 302 ? 41.892 -1.534 35.433 1.00 24.71 299 LYS A C 1
ATOM 2232 O O . LYS A 1 302 ? 41.578 -1.832 36.584 1.00 31.63 299 LYS A O 1
ATOM 2238 N N . SER A 1 303 ? 42.118 -2.451 34.485 1.00 20.00 300 SER A N 1
ATOM 2239 C CA . SER A 1 303 ? 41.821 -3.871 34.728 1.00 22.58 300 SER A CA 1
ATOM 2240 C C . SER A 1 303 ? 43.079 -4.711 34.867 1.00 27.95 300 SER A C 1
ATOM 2241 O O . SER A 1 303 ? 44.173 -4.238 34.592 1.00 26.70 300 SER A O 1
ATOM 2244 N N . ASP A 1 304 ? 42.891 -5.965 35.280 1.00 23.77 301 ASP A N 1
ATOM 2245 C CA . ASP A 1 304 ? 43.933 -6.983 35.278 1.00 28.05 301 ASP A CA 1
ATOM 2246 C C . ASP A 1 304 ? 43.956 -7.654 33.909 1.00 20.47 301 ASP A C 1
ATOM 2247 O O . ASP A 1 304 ? 43.063 -8.442 33.547 1.00 18.72 301 ASP A O 1
ATOM 2252 N N . LEU A 1 305 ? 44.978 -7.344 33.120 1.00 23.07 302 LEU A N 1
ATOM 2253 C CA . LEU A 1 305 ? 45.033 -7.832 31.757 1.00 16.98 302 LEU A CA 1
ATOM 2254 C C . LEU A 1 305 ? 45.274 -9.316 31.745 1.00 21.04 302 LEU A C 1
ATOM 2255 O O . LEU A 1 305 ? 45.011 -9.987 30.738 1.00 18.14 302 LEU A O 1
ATOM 2260 N N . THR A 1 306 ? 45.708 -9.898 32.872 1.00 15.31 303 THR A N 1
ATOM 2261 C CA . THR A 1 306 ? 45.852 -11.366 32.860 1.00 17.91 303 THR A CA 1
ATOM 2262 C C . THR A 1 306 ? 44.540 -12.129 33.027 1.00 19.45 303 THR A C 1
ATOM 2263 O O . THR A 1 306 ? 44.518 -13.346 32.872 1.00 21.60 303 THR A O 1
ATOM 2267 N N . HIS A 1 307 ? 43.474 -11.418 33.381 1.00 18.57 304 HIS A N 1
ATOM 2268 C CA . HIS A 1 307 ? 42.163 -12.038 33.598 1.00 17.00 304 HIS A CA 1
ATOM 2269 C C . HIS A 1 307 ? 41.050 -11.286 32.828 1.00 15.08 304 HIS A C 1
ATOM 2270 O O . HIS A 1 307 ? 40.368 -10.391 33.354 1.00 15.79 304 HIS A O 1
ATOM 2277 N N . PRO A 1 308 ? 40.894 -11.612 31.528 1.00 17.17 305 PRO A N 1
ATOM 2278 C CA . PRO A 1 308 ? 39.906 -10.886 30.717 1.00 15.07 305 PRO A CA 1
ATOM 2279 C C . PRO A 1 308 ? 38.472 -11.063 31.222 1.00 12.51 305 PRO A C 1
ATOM 2280 O O . PRO A 1 308 ? 37.634 -10.235 30.830 1.00 14.71 305 PRO A O 1
ATOM 2284 N N . ALA A 1 309 ? 38.197 -12.050 32.068 1.00 14.49 306 ALA A N 1
ATOM 2285 C CA . ALA A 1 309 ? 36.824 -12.200 32.552 1.00 13.79 306 ALA A CA 1
ATOM 2286 C C . ALA A 1 309 ? 36.462 -11.115 33.560 1.00 14.23 306 ALA A C 1
ATOM 2287 O O . ALA A 1 309 ? 35.301 -11.008 33.968 1.00 14.70 306 ALA A O 1
ATOM 2289 N N . THR A 1 310 ? 37.452 -10.331 34.009 1.00 14.32 307 THR A N 1
ATOM 2290 C CA . THR A 1 310 ? 37.174 -9.188 34.906 1.00 15.58 307 THR A CA 1
ATOM 2291 C C . THR A 1 310 ? 36.819 -7.896 34.158 1.00 16.53 307 THR A C 1
ATOM 2292 O O . THR A 1 310 ? 36.463 -6.920 34.789 1.00 16.10 307 THR A O 1
ATOM 2296 N N . LEU A 1 311 ? 36.880 -7.885 32.839 1.00 14.09 308 LEU A N 1
ATOM 2297 C CA . LEU A 1 311 ? 36.712 -6.634 32.104 1.00 13.57 308 LEU A CA 1
ATOM 2298 C C . LEU A 1 311 ? 35.241 -6.179 32.043 1.00 13.20 308 LEU A C 1
ATOM 2299 O O . LEU A 1 311 ? 34.970 -4.981 32.171 1.00 14.09 308 LEU A O 1
ATOM 2304 N N . ALA A 1 312 ? 34.309 -7.138 31.929 1.00 16.65 309 ALA A N 1
ATOM 2305 C CA . ALA A 1 312 ? 32.869 -6.806 31.848 1.00 14.76 309 ALA A CA 1
ATOM 2306 C C . ALA A 1 312 ? 32.409 -5.954 33.025 1.00 17.22 309 ALA A C 1
ATOM 2307 O O . ALA A 1 312 ? 31.711 -4.946 32.833 1.00 14.89 309 ALA A O 1
ATOM 2309 N N . GLN A 1 313 ? 32.782 -6.342 34.236 1.00 14.70 310 GLN A N 1
ATOM 2310 C CA . GLN A 1 313 ? 32.437 -5.540 35.401 1.00 15.99 310 GLN A CA 1
ATOM 2311 C C . GLN A 1 313 ? 33.094 -4.172 35.315 1.00 17.76 310 GLN A C 1
ATOM 2312 O O . GLN A 1 313 ? 32.522 -3.193 35.738 1.00 19.56 310 GLN A O 1
ATOM 2318 N N . GLY A 1 314 ? 34.303 -4.112 34.772 1.00 19.88 311 GLY A N 1
ATOM 2319 C CA . GLY A 1 314 ? 34.962 -2.826 34.624 1.00 19.07 311 GLY A CA 1
ATOM 2320 C C . GLY A 1 314 ? 34.211 -1.918 33.663 1.00 20.77 311 GLY A C 1
ATOM 2321 O O . GLY A 1 314 ? 34.149 -0.711 33.887 1.00 20.91 311 GLY A O 1
ATOM 2322 N N . LEU A 1 315 ? 33.637 -2.488 32.602 1.00 15.49 312 LEU A N 1
ATOM 2323 C CA . LEU A 1 315 ? 32.805 -1.674 31.690 1.00 15.56 312 LEU A CA 1
ATOM 2324 C C . LEU A 1 315 ? 31.560 -1.116 32.360 1.00 16.15 312 LEU A C 1
ATOM 2325 O O . LEU A 1 315 ? 31.176 0.068 32.156 1.00 19.05 312 LEU A O 1
ATOM 2330 N N . ARG A 1 316 ? 30.917 -1.941 33.180 1.00 17.03 313 ARG A N 1
ATOM 2331 C CA . ARG A 1 316 ? 29.772 -1.477 33.949 1.00 17.89 313 ARG A CA 1
ATOM 2332 C C . ARG A 1 316 ? 30.156 -0.410 34.984 1.00 21.08 313 ARG A C 1
ATOM 2333 O O . ARG A 1 316 ? 29.428 0.563 35.189 1.00 23.36 313 ARG A O 1
ATOM 2341 N N . ASP A 1 317 ? 31.341 -0.547 35.549 1.00 20.18 314 ASP A N 1
ATOM 2342 C CA . ASP A 1 317 ? 31.834 0.371 36.573 1.00 20.82 314 ASP A CA 1
ATOM 2343 C C . ASP A 1 317 ? 32.116 1.758 36.005 1.00 22.59 314 ASP A C 1
ATOM 2344 O O . ASP A 1 317 ? 32.201 2.727 36.782 1.00 27.65 314 ASP A O 1
ATOM 2349 N N . LEU A 1 318 ? 32.259 1.881 34.691 1.00 21.26 315 LEU A N 1
ATOM 2350 C CA . LEU A 1 318 ? 32.451 3.231 34.111 1.00 25.71 315 LEU A CA 1
ATOM 2351 C C . LEU A 1 318 ? 31.253 4.129 34.377 1.00 33.97 315 LEU A C 1
ATOM 2352 O O . LEU A 1 318 ? 31.412 5.349 34.517 1.00 32.98 315 LEU A O 1
ATOM 2357 N N . GLY A 1 319 ? 30.051 3.554 34.462 1.00 32.03 316 GLY A N 1
ATOM 2358 C CA . GLY A 1 319 ? 28.872 4.375 34.720 1.00 30.17 316 GLY A CA 1
ATOM 2359 C C . GLY A 1 319 ? 28.690 5.181 33.451 1.00 25.77 316 GLY A C 1
ATOM 2360 O O . GLY A 1 319 ? 29.120 4.742 32.387 1.00 23.64 316 GLY A O 1
ATOM 2361 N N . PRO A 1 320 ? 28.095 6.378 33.558 1.00 26.02 317 PRO A N 1
ATOM 2362 C CA . PRO A 1 320 ? 27.976 7.221 32.357 1.00 23.83 317 PRO A CA 1
ATOM 2363 C C . PRO A 1 320 ? 29.339 7.631 31.819 1.00 22.67 317 PRO A C 1
ATOM 2364 O O . PRO A 1 320 ? 30.224 8.037 32.570 1.00 27.17 317 PRO A O 1
ATOM 2368 N N . TRP A 1 321 ? 29.510 7.474 30.524 1.00 19.64 318 TRP A N 1
ATOM 2369 C CA . TRP A 1 321 ? 30.791 7.742 29.881 1.00 20.94 318 TRP A CA 1
ATOM 2370 C C . TRP A 1 321 ? 30.586 8.490 28.553 1.00 22.05 318 TRP A C 1
ATOM 2371 O O . TRP A 1 321 ? 29.838 8.025 27.683 1.00 22.31 318 TRP A O 1
ATOM 2382 N N . GLU A 1 322 ? 31.259 9.635 28.403 1.00 20.07 319 GLU A N 1
ATOM 2383 C CA . GLU A 1 322 ? 31.037 10.469 27.223 1.00 20.03 319 GLU A CA 1
ATOM 2384 C C . GLU A 1 322 ? 31.899 10.074 26.058 1.00 20.20 319 GLU A C 1
ATOM 2385 O O . GLU A 1 322 ? 33.135 9.988 26.187 1.00 24.28 319 GLU A O 1
ATOM 2391 N N . GLY A 1 323 ? 31.246 9.886 24.906 1.00 18.46 320 GLY A N 1
ATOM 2392 C CA . GLY A 1 323 ? 31.902 9.462 23.676 1.00 19.39 320 GLY A CA 1
ATOM 2393 C C . GLY A 1 323 ? 31.506 10.398 22.540 1.00 17.47 320 GLY A C 1
ATOM 2394 O O . GLY A 1 323 ? 30.784 11.364 22.755 1.00 19.55 320 GLY A O 1
ATOM 2395 N N . VAL A 1 324 ? 31.930 10.066 21.320 1.00 15.61 321 VAL A N 1
ATOM 2396 C CA . VAL A 1 324 ? 31.580 10.912 20.183 1.00 15.62 321 VAL A CA 1
ATOM 2397 C C . VAL A 1 324 ? 30.121 10.772 19.807 1.00 16.47 321 VAL A C 1
ATOM 2398 O O . VAL A 1 324 ? 29.539 11.665 19.194 1.00 16.06 321 VAL A O 1
ATOM 2410 N N . GLY A 1 326 ? 27.722 10.556 22.004 1.00 17.56 323 GLY A N 1
ATOM 2411 C CA . GLY A 1 326 ? 26.895 11.021 23.120 1.00 16.79 323 GLY A CA 1
ATOM 2412 C C . GLY A 1 326 ? 27.252 10.281 24.425 1.00 22.02 323 GLY A C 1
ATOM 2413 O O . GLY A 1 326 ? 28.359 9.730 24.579 1.00 20.14 323 GLY A O 1
ATOM 2430 N N . HIS A 1 328 ? 27.243 7.300 26.931 1.00 17.19 325 HIS A N 1
ATOM 2431 C CA . HIS A 1 328 ? 27.090 5.843 26.977 1.00 19.04 325 HIS A CA 1
ATOM 2432 C C . HIS A 1 328 ? 26.887 5.404 28.417 1.00 24.69 325 HIS A C 1
ATOM 2433 O O . HIS A 1 328 ? 27.444 5.995 29.320 1.00 23.54 325 HIS A O 1
ATOM 2440 N N . ARG A 1 329 ? 26.106 4.353 28.636 1.00 19.05 326 ARG A N 1
ATOM 2441 C CA . ARG A 1 329 ? 26.064 3.752 29.966 1.00 18.25 326 ARG A CA 1
ATOM 2442 C C . ARG A 1 329 ? 25.530 2.341 29.844 1.00 20.96 326 ARG A C 1
ATOM 2443 O O . ARG A 1 329 ? 24.465 2.137 29.269 1.00 17.88 326 ARG A O 1
ATOM 2451 N N . PHE A 1 330 ? 26.269 1.377 30.367 1.00 18.31 327 PHE A N 1
ATOM 2452 C CA . PHE A 1 330 ? 25.853 -0.035 30.245 1.00 18.42 327 PHE A CA 1
ATOM 2453 C C . PHE A 1 330 ? 25.035 -0.445 31.436 1.00 20.91 327 PHE A C 1
ATOM 2454 O O . PHE A 1 330 ? 25.369 -0.099 32.573 1.00 30.03 327 PHE A O 1
ATOM 2462 N N . ASP A 1 331 ? 23.939 -1.166 31.193 1.00 19.13 328 ASP A N 1
ATOM 2463 C CA . ASP A 1 331 ? 23.171 -1.711 32.300 1.00 21.24 328 ASP A CA 1
ATOM 2464 C C . ASP A 1 331 ? 23.599 -3.148 32.650 1.00 18.93 328 ASP A C 1
ATOM 2465 O O . ASP A 1 331 ? 24.597 -3.663 32.108 1.00 17.57 328 ASP A O 1
ATOM 2470 N N . GLY A 1 332 ? 22.857 -3.775 33.564 1.00 20.33 329 GLY A N 1
ATOM 2471 C CA . GLY A 1 332 ? 23.218 -5.082 34.077 1.00 24.54 329 GLY A CA 1
ATOM 2472 C C . GLY A 1 332 ? 23.135 -6.177 33.016 1.00 23.51 329 GLY A C 1
ATOM 2473 O O . GLY A 1 332 ? 23.709 -7.270 33.182 1.00 22.53 329 GLY A O 1
ATOM 2474 N N A ARG A 1 333 ? 22.427 -5.889 31.934 0.50 23.21 330 ARG A N 1
ATOM 2475 N N B ARG A 1 333 ? 22.434 -5.890 31.923 0.50 23.26 330 ARG A N 1
ATOM 2476 C CA A ARG A 1 333 ? 22.252 -6.881 30.881 0.50 22.25 330 ARG A CA 1
ATOM 2477 C CA B ARG A 1 333 ? 22.265 -6.874 30.846 0.50 22.11 330 ARG A CA 1
ATOM 2478 C C A ARG A 1 333 ? 23.149 -6.613 29.699 0.50 18.80 330 ARG A C 1
ATOM 2479 C C B ARG A 1 333 ? 23.195 -6.629 29.700 0.50 18.89 330 ARG A C 1
ATOM 2480 O O A ARG A 1 333 ? 23.213 -7.422 28.776 0.50 17.59 330 ARG A O 1
ATOM 2481 O O B ARG A 1 333 ? 23.319 -7.450 28.794 0.50 17.63 330 ARG A O 1
ATOM 2496 N N . GLY A 1 334 ? 23.861 -5.484 29.720 1.00 15.16 331 GLY A N 1
ATOM 2497 C CA . GLY A 1 334 ? 24.742 -5.159 28.625 1.00 15.33 331 GLY A CA 1
ATOM 2498 C C . GLY A 1 334 ? 24.159 -4.228 27.582 1.00 15.34 331 GLY A C 1
ATOM 2499 O O . GLY A 1 334 ? 24.898 -3.872 26.663 1.00 15.47 331 GLY A O 1
ATOM 2500 N N . ASP A 1 335 ? 22.901 -3.804 27.719 1.00 18.09 332 ASP A N 1
ATOM 2501 C CA . ASP A 1 335 ? 22.369 -2.755 26.829 1.00 19.71 332 ASP A CA 1
ATOM 2502 C C . ASP A 1 335 ? 23.022 -1.411 27.134 1.00 19.83 332 ASP A C 1
ATOM 2503 O O . ASP A 1 335 ? 23.416 -1.147 28.279 1.00 17.94 332 ASP A O 1
ATOM 2508 N N . ASP A 1 336 ? 23.131 -0.573 26.116 1.00 17.41 333 ASP A N 1
ATOM 2509 C CA . ASP A 1 336 ? 23.590 0.791 26.321 1.00 18.95 333 ASP A CA 1
ATOM 2510 C C . ASP A 1 336 ? 22.366 1.657 26.520 1.00 21.12 333 ASP A C 1
ATOM 2511 O O . ASP A 1 336 ? 21.508 1.784 25.616 1.00 22.12 333 ASP A O 1
ATOM 2516 N N . ILE A 1 337 ? 22.231 2.218 27.722 1.00 18.68 334 ILE A N 1
ATOM 2517 C CA . ILE A 1 337 ? 21.009 2.922 28.015 1.00 21.21 334 ILE A CA 1
ATOM 2518 C C . ILE A 1 337 ? 21.214 4.420 27.862 1.00 23.84 334 ILE A C 1
ATOM 2519 O O . ILE A 1 337 ? 20.327 5.182 28.218 1.00 24.20 334 ILE A O 1
ATOM 2524 N N . GLY A 1 338 ? 22.350 4.827 27.296 1.00 19.81 335 GLY A N 1
ATOM 2525 C CA . GLY A 1 338 ? 22.588 6.256 27.106 1.00 26.39 335 GLY A CA 1
ATOM 2526 C C . GLY A 1 338 ? 21.602 6.847 26.112 1.00 26.24 335 GLY A C 1
ATOM 2527 O O . GLY A 1 338 ? 21.037 6.100 25.315 1.00 23.48 335 GLY A O 1
ATOM 2528 N N . ASP A 1 339 ? 21.386 8.158 26.140 1.00 27.10 336 ASP A N 1
ATOM 2529 C CA . ASP A 1 339 ? 20.517 8.776 25.125 1.00 26.76 336 ASP A CA 1
ATOM 2530 C C . ASP A 1 339 ? 21.291 8.941 23.810 1.00 29.05 336 ASP A C 1
ATOM 2531 O O . ASP A 1 339 ? 21.821 10.012 23.492 1.00 32.16 336 ASP A O 1
ATOM 2536 N N . LEU A 1 340 ? 21.339 7.848 23.050 1.00 18.67 337 LEU A N 1
ATOM 2537 C CA . LEU A 1 340 ? 22.166 7.773 21.847 1.00 14.32 337 LEU A CA 1
ATOM 2538 C C . LEU A 1 340 ? 21.348 7.791 20.546 1.00 15.27 337 LEU A C 1
ATOM 2539 O O . LEU A 1 340 ? 21.944 7.840 19.474 1.00 16.82 337 LEU A O 1
ATOM 2544 N N . VAL A 1 341 ? 20.020 7.750 20.616 1.00 14.79 338 VAL A N 1
ATOM 2545 C CA . VAL A 1 341 ? 19.253 7.716 19.372 1.00 14.98 338 VAL A CA 1
ATOM 2546 C C . VAL A 1 341 ? 19.317 9.088 18.675 1.00 15.46 338 VAL A C 1
ATOM 2547 O O . VAL A 1 341 ? 19.118 10.161 19.316 1.00 17.75 338 VAL A O 1
ATOM 2551 N N . VAL A 1 342 ? 19.543 9.062 17.345 1.00 15.16 339 VAL A N 1
ATOM 2552 C CA . VAL A 1 342 ? 19.548 10.299 16.547 1.00 15.79 339 VAL A CA 1
ATOM 2553 C C . VAL A 1 342 ? 18.584 10.092 15.385 1.00 16.29 339 VAL A C 1
ATOM 2554 O O . VAL A 1 342 ? 18.687 9.078 14.665 1.00 17.10 339 VAL A O 1
ATOM 2558 N N . LEU A 1 343 ? 17.616 10.977 15.246 1.00 17.38 340 LEU A N 1
ATOM 2559 C CA . LEU A 1 343 ? 16.660 10.894 14.135 1.00 18.09 340 LEU A CA 1
ATOM 2560 C C . LEU A 1 343 ? 17.219 11.704 12.961 1.00 20.12 340 LEU A C 1
ATOM 2561 O O . LEU A 1 343 ? 17.707 12.843 13.116 1.00 20.74 340 LEU A O 1
ATOM 2566 N N . LYS A 1 344 ? 17.152 11.104 11.779 1.00 18.41 341 LYS A N 1
ATOM 2567 C CA . LYS A 1 344 ? 17.815 11.663 10.593 1.00 18.75 341 LYS A CA 1
ATOM 2568 C C . LYS A 1 344 ? 16.821 11.693 9.475 1.00 21.67 341 LYS A C 1
ATOM 2569 O O . LYS A 1 344 ? 16.184 10.684 9.226 1.00 21.02 341 LYS A O 1
ATOM 2575 N N . LYS A 1 345 ? 16.669 12.834 8.808 1.00 20.90 342 LYS A N 1
ATOM 2576 C CA . LYS A 1 345 ? 15.698 12.983 7.726 1.00 22.68 342 LYS A CA 1
ATOM 2577 C C . LYS A 1 345 ? 16.416 13.337 6.413 1.00 30.90 342 LYS A C 1
ATOM 2578 O O . LYS A 1 345 ? 17.221 14.279 6.363 1.00 25.66 342 LYS A O 1
ATOM 2592 N N . LYS A 1 347 ? 17.095 15.029 3.134 1.00 38.92 344 LYS A N 1
ATOM 2593 C CA . LYS A 1 347 ? 16.788 16.233 2.376 1.00 46.98 344 LYS A CA 1
ATOM 2594 C C . LYS A 1 347 ? 17.910 16.442 1.361 1.00 47.71 344 LYS A C 1
ATOM 2595 O O . LYS A 1 347 ? 19.077 16.623 1.732 1.00 40.17 344 LYS A O 1
ATOM 2601 N N . ASP A 1 348 ? 17.539 16.368 0.084 1.00 54.34 345 ASP A N 1
ATOM 2602 C CA . ASP A 1 348 ? 18.483 16.500 -1.016 1.00 56.88 345 ASP A CA 1
ATOM 2603 C C . ASP A 1 348 ? 19.676 15.553 -0.885 1.00 56.13 345 ASP A C 1
ATOM 2604 O O . ASP A 1 348 ? 20.829 15.980 -0.924 1.00 61.23 345 ASP A O 1
ATOM 2609 N N . GLY A 1 349 ? 19.396 14.262 -0.716 1.00 49.45 346 GLY A N 1
ATOM 2610 C CA . GLY A 1 349 ? 20.448 13.265 -0.670 1.00 43.49 346 GLY A CA 1
ATOM 2611 C C . GLY A 1 349 ? 21.295 13.317 0.585 1.00 42.02 346 GLY A C 1
ATOM 2612 O O . GLY A 1 349 ? 22.263 12.561 0.730 1.00 39.87 346 GLY A O 1
ATOM 2613 N N . ARG A 1 350 ? 20.938 14.203 1.508 1.00 41.94 347 ARG A N 1
ATOM 2614 C CA . ARG A 1 350 ? 21.707 14.321 2.743 1.00 44.54 347 ARG A CA 1
ATOM 2615 C C . ARG A 1 350 ? 20.774 14.178 3.940 1.00 34.38 347 ARG A C 1
ATOM 2616 O O . ARG A 1 350 ? 19.626 14.627 3.872 1.00 39.05 347 ARG A O 1
ATOM 2624 N N . PHE A 1 351 ? 21.272 13.592 5.026 1.00 34.99 348 PHE A N 1
ATOM 2625 C CA . PHE A 1 351 ? 20.528 13.568 6.283 1.00 29.63 348 PHE A CA 1
ATOM 2626 C C . PHE A 1 351 ? 20.623 14.940 6.959 1.00 28.39 348 PHE A C 1
ATOM 2627 O O . PHE A 1 351 ? 21.715 15.522 7.066 1.00 34.35 348 PHE A O 1
ATOM 2635 N N . GLU A 1 352 ? 19.475 15.472 7.370 1.00 23.90 349 GLU A N 1
ATOM 2636 C CA . GLU A 1 352 ? 19.453 16.549 8.355 1.00 29.21 349 GLU A CA 1
ATOM 2637 C C . GLU A 1 352 ? 19.167 15.949 9.730 1.00 29.08 349 GLU A C 1
ATOM 2638 O O . GLU A 1 352 ? 18.577 14.860 9.860 1.00 26.09 349 GLU A O 1
ATOM 2644 N N . TYR A 1 353 ? 19.602 16.633 10.772 1.00 28.12 350 TYR A N 1
ATOM 2645 C CA . TYR A 1 353 ? 19.603 15.994 12.085 1.00 28.39 350 TYR A CA 1
ATOM 2646 C C . TYR A 1 353 ? 18.611 16.655 13.004 1.00 40.49 350 TYR A C 1
ATOM 2647 O O . TYR A 1 353 ? 18.732 17.842 13.312 1.00 42.61 350 TYR A O 1
ATOM 2656 N N . LEU A 1 354 ? 17.607 15.891 13.422 1.00 41.25 351 LEU A N 1
ATOM 2657 C CA . LEU A 1 354 ? 16.545 16.446 14.254 1.00 46.64 351 LEU A CA 1
ATOM 2658 C C . LEU A 1 354 ? 16.935 16.499 15.736 1.00 51.33 351 LEU A C 1
ATOM 2659 O O . LEU A 1 354 ? 16.829 17.558 16.369 1.00 54.65 351 LEU A O 1
#

Solvent-accessible surface area: 14446 Å² total

Sequence (328 aa):
EEIFIGVAWPFASLDDLFAEGLELAVQQEINEQGGVQGRKLSLVKADDEAELEKGLAIAQQAFADNAGIQAVIGHRNSFISIPAASIYDQAGLVLSPASTSPDLTDHGYIHVFRNIPSDQEIARRQLAIYLAEQGHERVIYYTDDSYGNGLANAFEDYARAQGITIVDRFNYYGNLKDLERLYDKWQAFGDGIFIAKTATGGGTEFLVDAKSVGIEVPLIAGNNSWDATAEGLLVGSFFNPQRPDSSRTQDFVEAFRREYGQPPTSYAAAGYDAVILLLAEALEKSDLTHPATLAQGLRDLGPWEGVGHRFDGRRGDDIGDLVVLKKKDGRFEYL

CATH classification: 3.40.50.2300 (+1 more: 3.40.50.2300)

Nearest PDB structures (foldseek):
  4q6b-assembly1_A  TM=1.002E+00  e=1.675E-65  Desulfitobacterium hafniense DCB-2
  3td9-assembly1_A-2  TM=8.534E-01  e=1.427E-23  Thermotoga maritima
  3hut-assembly1_A  TM=7.786E-01  e=4.289E-24  Rhodospirillum rubrum ATCC 11170
  4gnr-assembly1_A  TM=8.375E-01  e=2.255E-23  Streptococcus pneumoniae str. Canada MDR_19A
  4eyk-assembly1_A  TM=7.821E-01  e=3.578E-19  Rhodopseudomonas palustris BisB5

Radius of gyration: 20.54 Å; Cα contacts (8 Å, |Δi|>4): 647; chains: 1; bounding box: 65×41×46 Å

InterPro domains:
  IPR000709 Leu/Ile/Val-binding protein [PR00337] (53-69)
  IPR000709 Leu/Ile/Val-binding protein [PR00337] (72-90)
  IPR000709 Leu/Ile/Val-binding protein [PR00337] (247-265)
  IPR028081 Leucine-binding protein domain [PF13458] (42-356)
  IPR028082 Periplasmic binding protein-like I [SSF53822] (33-379)
  IPR051010 Branched-chain amino acid transport protein [PTHR30483] (11-375)

Foldseek 3Di:
DEAEAEEEEQVPVDPACLVLLLVLLLVVCVVVQHFLNHRYDYDYDHQNPDQVSLLVSLLVLLVDLRHLAYEDDAEQVNLQVSLVSCQVSLHAEYAHYAAPCSLVPPGLRYAYWWHHLLVLLLVVLVVVLVVPAAEEEAFAPDPQRVRSVVSNCVNNVVSNHHYPYYYHDDDDLVVVLVVVVVVVVVPAEYEYSAACVRCVV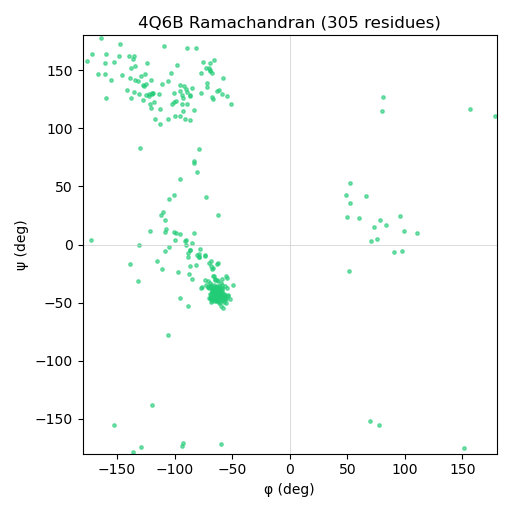VVCVSCVVSPPDHEYEYEDNVLSVQAFYKYKHFQDCPPPDPQLVVSQVSSCVVPVDGHGSSSQSSSQVSNLQSVLSSVDDSSRSSCSSVSSQVVADDPHNRFHQDSSRYTPTPGIWMWTHDPGTDTD

Secondary structure (DSSP, 8-state):
-EEEEEEEE-TTT--SSHHHHHHHHHHHHHHTT-BTTBEEEEEEEE-TT-HHHHHHHHHHHHT-TTEEEEE--SSHHHHHHHHHHHHHHT---BSS---GGGGSS--SS--BSS--HHHHHHHHHHHHHHTT----EEE-SSHHHHHHHHHHHHHHHHTT-----EES---SHHHHHHHHHHHHHT---EEEES-IIIIIHHHHHHHHHHT--S-EEE-GGGT---TT-EEEEE--TT---HHHHHHHHHHHHHHSSPPPHHHHHHHHHHHHHHHHHHTS-TT-GGGHHHHHHHT-S-------B-TTS-B-SS-EEEE--TTS--B-